Protein AF-0000000077736190 (afdb_homodimer)

Structure (mmCIF, N/CA/C/O backbone):
data_AF-0000000077736190-model_v1
#
loop_
_entity.id
_entity.type
_entity.pdbx_description
1 polymer 'PTS lactose transporter subunit IIB'
#
loop_
_atom_site.group_PDB
_atom_site.id
_atom_site.type_symbol
_atom_site.label_atom_id
_atom_site.label_alt_id
_atom_site.label_comp_id
_atom_site.label_asym_id
_atom_site.label_entity_id
_atom_site.label_seq_id
_atom_site.pdbx_PDB_ins_code
_atom_site.Cartn_x
_atom_site.Cartn_y
_atom_site.Cartn_z
_atom_site.occupancy
_atom_site.B_iso_or_equiv
_atom_site.auth_seq_id
_atom_site.auth_comp_id
_atom_site.auth_asym_id
_atom_site.auth_atom_id
_atom_site.pdbx_PDB_model_num
ATOM 1 N N . MET A 1 1 ? -2.197 -19.594 12.891 1 27.92 1 MET A N 1
ATOM 2 C CA . MET A 1 1 ? -2.867 -18.297 12.938 1 27.92 1 MET A CA 1
ATOM 3 C C . MET A 1 1 ? -1.854 -17.156 12.859 1 27.92 1 MET A C 1
ATOM 5 O O . MET A 1 1 ? -0.959 -17.062 13.703 1 27.92 1 MET A O 1
ATOM 9 N N . VAL A 1 2 ? -1.393 -16.844 11.766 1 39.41 2 VAL A N 1
ATOM 10 C CA . VAL A 1 2 ? -0.276 -15.906 11.648 1 39.41 2 VAL A CA 1
ATOM 11 C C . VAL A 1 2 ? -0.54 -14.672 12.508 1 39.41 2 VAL A C 1
ATOM 13 O O . VAL A 1 2 ? -1.514 -13.953 12.281 1 39.41 2 VAL A O 1
ATOM 16 N N . GLN A 1 3 ? -0.47 -14.656 13.781 1 42.12 3 GLN A N 1
ATOM 17 C CA . GLN A 1 3 ? -0.655 -13.617 14.797 1 42.12 3 GLN A CA 1
ATOM 18 C C . GLN A 1 3 ? -0.517 -12.227 14.188 1 42.12 3 GLN A C 1
ATOM 20 O O . GLN A 1 3 ? -0.245 -12.086 12.992 1 42.12 3 GLN A O 1
ATOM 25 N N . GLY A 1 4 ? 0.23 -11.203 14.891 1 48.81 4 GLY A N 1
ATOM 26 C CA . GLY A 1 4 ? 0.406 -9.758 14.992 1 48.81 4 GLY A CA 1
ATOM 27 C C . GLY A 1 4 ? 0.978 -9.141 13.727 1 48.81 4 GLY A C 1
ATOM 28 O O . GLY A 1 4 ? 1.146 -7.926 13.648 1 48.81 4 GLY A O 1
ATOM 29 N N . LYS A 1 5 ? 1.463 -10.023 12.734 1 62.28 5 LYS A N 1
ATOM 30 C CA . LYS A 1 5 ? 2.334 -9.414 11.734 1 62.28 5 LYS A CA 1
ATOM 31 C C . LYS A 1 5 ? 1.561 -9.078 10.461 1 62.28 5 LYS A C 1
ATOM 33 O O . LYS A 1 5 ? 0.595 -9.766 10.117 1 62.28 5 LYS A O 1
ATOM 38 N N . VAL A 1 6 ? 1.727 -7.973 9.914 1 73.06 6 VAL A N 1
ATOM 39 C CA . VAL A 1 6 ? 1.186 -7.453 8.664 1 73.06 6 VAL A CA 1
ATOM 40 C C . VAL A 1 6 ? 1.739 -8.258 7.488 1 73.06 6 VAL A C 1
ATOM 42 O O . VAL A 1 6 ? 2.957 -8.383 7.328 1 73.06 6 VAL A O 1
ATOM 45 N N . ARG A 1 7 ? 0.764 -8.992 6.75 1 85.31 7 ARG A N 1
ATOM 46 C CA . ARG A 1 7 ? 1.202 -9.688 5.543 1 85.31 7 ARG A CA 1
ATOM 47 C C . ARG A 1 7 ? 1.532 -8.695 4.43 1 85.31 7 ARG A C 1
ATOM 49 O O . ARG A 1 7 ? 0.716 -7.836 4.098 1 85.31 7 ARG A O 1
ATOM 56 N N . ARG A 1 8 ? 2.686 -8.844 3.906 1 86.56 8 ARG A N 1
ATOM 57 C CA . ARG A 1 8 ? 3.105 -7.984 2.807 1 86.56 8 ARG A CA 1
ATOM 58 C C . ARG A 1 8 ? 2.865 -8.656 1.46 1 86.56 8 ARG A C 1
ATOM 60 O O . ARG A 1 8 ? 3.59 -9.578 1.083 1 86.56 8 ARG A O 1
ATOM 67 N N . ILE A 1 9 ? 1.85 -8.117 0.794 1 91.38 9 ILE A N 1
ATOM 68 C CA . ILE A 1 9 ? 1.482 -8.625 -0.524 1 91.38 9 ILE A CA 1
ATOM 69 C C . ILE A 1 9 ? 1.97 -7.656 -1.602 1 91.38 9 ILE A C 1
ATOM 71 O O . ILE A 1 9 ? 1.666 -6.461 -1.557 1 91.38 9 ILE A O 1
ATOM 75 N N . VAL A 1 10 ? 2.734 -8.219 -2.525 1 90.56 10 VAL A N 1
ATOM 76 C CA . VAL A 1 10 ? 3.213 -7.406 -3.643 1 90.56 10 VAL A CA 1
ATOM 77 C C . VAL A 1 10 ? 2.58 -7.89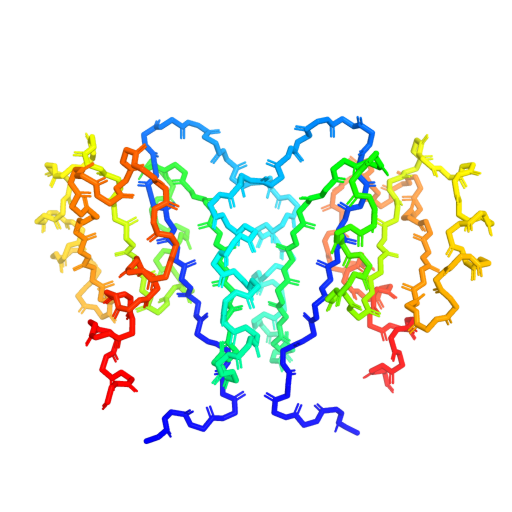8 -4.941 1 90.56 10 VAL A C 1
ATOM 79 O O . VAL A 1 10 ? 2.564 -9.102 -5.219 1 90.56 10 VAL A O 1
ATOM 82 N N . LEU A 1 11 ? 2.039 -6.934 -5.68 1 89.75 11 LEU A N 1
ATOM 83 C CA . LEU A 1 11 ? 1.544 -7.176 -7.031 1 89.75 11 LEU A CA 1
ATOM 84 C C . LEU A 1 11 ? 2.582 -6.766 -8.07 1 89.75 11 LEU A C 1
ATOM 86 O O . LEU A 1 11 ? 3.027 -5.617 -8.094 1 89.75 11 LEU A O 1
ATOM 90 N N . LEU A 1 12 ? 2.949 -7.773 -8.859 1 90.06 12 LEU A N 1
ATOM 91 C CA . LEU A 1 12 ? 3.947 -7.512 -9.891 1 90.06 12 LEU A CA 1
ATOM 92 C C . LEU A 1 12 ? 3.283 -7.301 -11.25 1 90.06 12 LEU A C 1
ATOM 94 O O . LEU A 1 12 ? 2.607 -8.195 -11.758 1 90.06 12 LEU A O 1
ATOM 98 N N . CYS A 1 13 ? 3.406 -6.055 -11.68 1 82.75 13 CYS A N 1
ATOM 99 C CA . CYS A 1 13 ? 2.766 -5.723 -12.953 1 82.75 13 CYS A CA 1
ATOM 100 C C . CYS A 1 13 ? 3.799 -5.309 -13.992 1 82.75 13 CYS A C 1
ATOM 102 O O . CYS A 1 13 ? 4.895 -4.871 -13.641 1 82.75 13 CYS A O 1
ATOM 104 N N . SER A 1 14 ? 3.496 -5.703 -15.172 1 69.69 14 SER A N 1
ATOM 105 C CA . SER A 1 14 ? 4.355 -5.266 -16.266 1 69.69 14 SER A CA 1
ATOM 106 C C . SER A 1 14 ? 4.293 -3.754 -16.453 1 69.69 14 SER A C 1
ATOM 108 O O . SER A 1 14 ? 5.242 -3.143 -16.953 1 69.69 14 SER A O 1
ATOM 110 N N . ALA A 1 15 ? 3.045 -3.365 -16.219 1 56.16 15 ALA A N 1
ATOM 111 C CA . ALA A 1 15 ? 2.9 -1.925 -16.406 1 56.16 15 ALA A CA 1
ATOM 112 C C . ALA A 1 15 ? 3.506 -1.155 -15.234 1 56.16 15 ALA A C 1
ATOM 114 O O . ALA A 1 15 ? 3.596 -1.676 -14.125 1 56.16 15 ALA A O 1
ATOM 115 N N . GLY A 1 16 ? 4.309 -0.32 -15.391 1 50.31 16 GLY A N 1
ATOM 116 C CA . GLY A 1 16 ? 5.062 0.638 -14.602 1 50.31 16 GLY A CA 1
ATOM 117 C C . GLY A 1 16 ? 4.262 1.231 -13.453 1 50.31 16 GLY A C 1
ATOM 118 O O . GLY A 1 16 ? 4.488 2.377 -13.062 1 50.31 16 GLY A O 1
ATOM 119 N N . VAL A 1 17 ? 3.086 0.497 -13.211 1 49.16 17 VAL A N 1
ATOM 120 C CA . VAL A 1 17 ? 2.473 1.227 -12.102 1 49.16 17 VAL A CA 1
ATOM 121 C C . VAL A 1 17 ? 3.404 1.212 -10.898 1 49.16 17 VAL A C 1
ATOM 123 O O . VAL A 1 17 ? 3.691 0.149 -10.336 1 49.16 17 VAL A O 1
ATOM 126 N N . SER A 1 18 ? 4.359 1.846 -10.93 1 50.03 18 SER A N 1
ATOM 127 C CA . SER A 1 18 ? 5.371 1.886 -9.883 1 50.03 18 SER A CA 1
ATOM 128 C C . SER A 1 18 ? 4.789 2.422 -8.578 1 50.03 18 SER A C 1
ATOM 130 O O . SER A 1 18 ? 4.082 3.43 -8.57 1 50.03 18 SER A O 1
ATOM 132 N N . THR A 1 19 ? 4.523 1.424 -7.758 1 58.06 19 THR A N 1
ATOM 133 C CA . THR A 1 19 ? 4.441 2.096 -6.465 1 58.06 19 THR A CA 1
ATOM 134 C C . THR A 1 19 ? 5.496 3.193 -6.359 1 58.06 19 THR A C 1
ATOM 136 O O . THR A 1 19 ? 6.629 3.021 -6.812 1 58.06 19 THR A O 1
ATOM 139 N N . ASN A 1 20 ? 4.895 4.305 -5.926 1 69.06 20 ASN A N 1
ATOM 140 C CA . ASN A 1 20 ? 5.812 5.438 -5.871 1 69.06 20 ASN A CA 1
ATOM 141 C C . ASN A 1 20 ? 6.973 5.176 -4.918 1 69.06 20 ASN A C 1
ATOM 143 O O . ASN A 1 20 ? 6.852 4.367 -3.994 1 69.06 20 ASN A O 1
ATOM 147 N N . LEU A 1 21 ? 8.094 5.664 -5.332 1 73.5 21 LEU A N 1
ATOM 148 C CA . LEU A 1 21 ? 9.336 5.539 -4.578 1 73.5 21 LEU A CA 1
ATOM 149 C C . LEU A 1 21 ? 9.125 5.898 -3.111 1 73.5 21 LEU A C 1
ATOM 151 O O . LEU A 1 21 ? 9.68 5.25 -2.221 1 73.5 21 LEU A O 1
ATOM 155 N N . LEU A 1 22 ? 8.219 6.824 -2.871 1 82.12 22 LEU A N 1
ATOM 156 C CA . LEU A 1 22 ? 7.961 7.246 -1.499 1 82.12 22 LEU A CA 1
ATOM 157 C C . LEU A 1 22 ? 7.305 6.129 -0.697 1 82.12 22 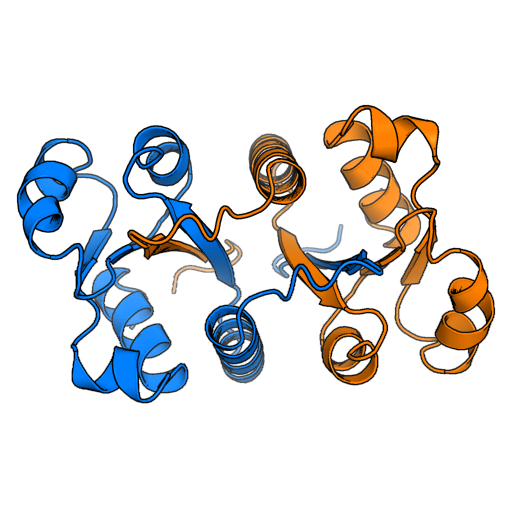LEU A C 1
ATOM 159 O O . LEU A 1 22 ? 7.727 5.832 0.424 1 82.12 22 LEU A O 1
ATOM 163 N N . VAL A 1 23 ? 6.348 5.492 -1.258 1 81.38 23 VAL A N 1
ATOM 164 C CA . VAL A 1 23 ? 5.641 4.406 -0.585 1 81.38 23 VAL A CA 1
ATOM 165 C C . VAL A 1 23 ? 6.609 3.262 -0.291 1 81.38 23 VAL A C 1
ATOM 167 O O . VAL A 1 23 ? 6.66 2.76 0.833 1 81.38 23 VAL A O 1
ATOM 170 N N . ARG A 1 24 ? 7.359 3.006 -1.243 1 78.44 24 ARG A N 1
ATOM 171 C CA . ARG A 1 24 ? 8.305 1.904 -1.096 1 78.44 24 ARG A CA 1
ATOM 172 C C . ARG A 1 24 ? 9.305 2.186 0.02 1 78.44 24 ARG A C 1
ATOM 174 O O . ARG A 1 24 ? 9.586 1.313 0.844 1 78.44 24 ARG A O 1
ATOM 181 N N . ARG A 1 25 ? 9.812 3.318 0.037 1 84.69 25 ARG A N 1
ATOM 182 C CA . ARG A 1 25 ? 10.812 3.686 1.033 1 84.69 25 ARG A CA 1
ATOM 183 C C . ARG A 1 25 ? 10.195 3.76 2.426 1 84.69 25 ARG A C 1
ATOM 185 O O . ARG A 1 25 ? 10.812 3.342 3.408 1 84.69 25 ARG A O 1
ATOM 192 N N . MET A 1 26 ? 9.039 4.203 2.445 1 87.44 26 MET A N 1
ATOM 193 C CA . MET A 1 26 ? 8.359 4.281 3.734 1 87.44 26 MET A CA 1
ATOM 194 C C . MET A 1 26 ? 8.086 2.885 4.289 1 87.44 26 MET A C 1
ATOM 196 O O . MET A 1 26 ? 8.297 2.637 5.48 1 87.44 26 MET A O 1
ATOM 200 N N . GLU A 1 27 ? 7.676 2.025 3.443 1 81.69 27 GLU A N 1
ATOM 201 C CA . GLU A 1 27 ? 7.383 0.664 3.881 1 81.69 27 GLU A CA 1
ATOM 202 C C . GLU A 1 27 ? 8.656 -0.071 4.289 1 81.69 27 GLU A C 1
ATOM 204 O O . GLU A 1 27 ? 8.656 -0.821 5.266 1 81.69 27 GLU A O 1
ATOM 209 N N . ALA A 1 28 ? 9.664 0.13 3.541 1 81.62 28 ALA A N 1
ATOM 210 C CA . ALA A 1 28 ? 10.953 -0.466 3.887 1 81.62 28 ALA A CA 1
ATOM 211 C C . ALA A 1 28 ? 11.445 0.042 5.238 1 81.62 28 ALA A C 1
ATOM 213 O O . ALA A 1 28 ? 11.906 -0.741 6.074 1 81.62 28 ALA A O 1
ATOM 214 N N . GLU A 1 29 ? 11.344 1.314 5.398 1 87.25 29 GLU A N 1
ATOM 215 C CA . GLU A 1 29 ? 11.758 1.918 6.664 1 87.25 29 GLU A CA 1
ATOM 216 C C . GLU A 1 29 ? 10.891 1.422 7.82 1 87.25 29 GLU A C 1
ATOM 218 O O . GLU A 1 29 ? 11.406 1.115 8.898 1 87.25 29 GLU A O 1
ATOM 223 N N . ALA A 1 30 ? 9.648 1.324 7.578 1 86.5 30 ALA A N 1
ATOM 224 C CA . ALA A 1 30 ? 8.727 0.83 8.594 1 86.5 30 ALA A CA 1
ATOM 225 C C . ALA A 1 30 ? 9.07 -0.601 9 1 86.5 30 ALA A C 1
ATOM 227 O O . ALA A 1 30 ? 9.031 -0.944 10.18 1 86.5 30 ALA A O 1
ATOM 228 N N . ALA A 1 31 ? 9.383 -1.395 8.07 1 78.75 31 ALA A N 1
ATOM 229 C CA . ALA A 1 31 ? 9.781 -2.777 8.328 1 78.75 31 ALA A CA 1
ATOM 230 C C . ALA A 1 31 ? 11.047 -2.836 9.172 1 78.75 31 ALA A C 1
ATOM 232 O O . ALA A 1 31 ? 11.148 -3.635 10.109 1 78.75 31 ALA A O 1
ATOM 233 N N . ARG A 1 32 ? 11.969 -1.956 8.891 1 83.75 32 ARG A N 1
ATOM 234 C CA . ARG A 1 32 ? 13.234 -1.892 9.617 1 83.75 32 ARG A CA 1
ATOM 235 C C . ARG A 1 32 ? 13.008 -1.506 11.078 1 83.75 32 ARG A C 1
ATOM 237 O O . ARG A 1 32 ? 13.688 -2.018 11.969 1 83.75 32 ARG A O 1
ATOM 244 N N . LEU A 1 33 ? 11.984 -0.707 11.281 1 85.81 33 LEU A N 1
ATOM 245 C CA . LEU A 1 33 ? 11.711 -0.178 12.617 1 85.81 33 LEU A CA 1
ATOM 246 C C . LEU A 1 33 ? 10.758 -1.094 13.375 1 85.81 33 LEU A C 1
ATOM 248 O O . LEU A 1 33 ? 10.445 -0.843 14.547 1 85.81 33 LEU A O 1
ATOM 252 N N . GLY A 1 34 ? 10.273 -2.068 12.695 1 81.12 34 GLY A N 1
ATOM 253 C CA . GLY A 1 34 ? 9.266 -2.916 13.32 1 81.12 34 GLY A CA 1
ATOM 254 C C . GLY A 1 34 ? 7.934 -2.217 13.508 1 81.12 34 GLY A C 1
ATOM 255 O O . GLY A 1 34 ? 7.234 -2.461 14.5 1 81.12 34 GLY A O 1
ATOM 256 N N . TYR A 1 35 ? 7.629 -1.269 12.758 1 83 35 TYR A N 1
ATOM 257 C CA . TYR A 1 35 ? 6.383 -0.516 12.734 1 83 35 TYR A CA 1
ATOM 258 C C . TYR A 1 35 ? 5.508 -0.954 11.562 1 83 35 TYR A C 1
ATOM 260 O O . TYR A 1 35 ? 5.559 -0.36 10.484 1 83 35 TYR A O 1
ATOM 268 N N . PRO A 1 36 ? 4.754 -1.954 11.789 1 76.69 36 PRO A N 1
ATOM 269 C CA . PRO A 1 36 ? 3.926 -2.426 10.68 1 76.69 36 PRO A CA 1
ATOM 270 C C . PRO A 1 36 ? 2.922 -1.377 10.203 1 76.69 36 PRO A C 1
ATOM 272 O O . PRO A 1 36 ? 2.07 -0.937 10.977 1 76.69 36 PRO A O 1
ATOM 275 N N . CYS A 1 37 ? 3.158 -0.991 8.93 1 82.56 37 CYS A N 1
ATOM 276 C CA . CYS A 1 37 ? 2.211 -0.035 8.367 1 82.56 37 CYS A CA 1
ATOM 277 C C . CYS A 1 37 ? 1.957 -0.323 6.895 1 82.56 37 CYS A C 1
ATOM 279 O O . CYS A 1 37 ? 2.74 -1.021 6.25 1 82.56 37 CYS A O 1
ATOM 281 N N . SER A 1 38 ? 0.805 0.124 6.512 1 81.75 38 SER A N 1
ATOM 282 C CA . SER A 1 38 ? 0.479 0.187 5.094 1 81.75 38 SER A CA 1
ATOM 283 C C . SER A 1 38 ? 0.411 1.63 4.605 1 81.75 38 SER A C 1
ATOM 285 O O . SER A 1 38 ? -0.101 2.504 5.305 1 81.75 38 SER A O 1
ATOM 287 N N . VAL A 1 39 ? 1.068 1.817 3.463 1 86.38 39 VAL A N 1
ATOM 288 C CA . VAL A 1 39 ? 1.048 3.154 2.877 1 86.38 39 VAL A CA 1
ATOM 289 C C . VAL A 1 39 ? 0.37 3.107 1.509 1 86.38 39 VAL A C 1
ATOM 291 O O . VAL A 1 39 ? 0.711 2.271 0.668 1 86.38 39 VAL A O 1
ATOM 294 N N . SER A 1 40 ? -0.58 4.062 1.317 1 82.94 40 SER A N 1
ATOM 295 C CA . SER A 1 40 ? -1.291 4.121 0.045 1 82.94 40 SER A CA 1
ATOM 296 C C . SER A 1 40 ? -1.484 5.562 -0.415 1 82.94 40 SER A C 1
ATOM 298 O O . SER A 1 40 ? -1.487 6.484 0.403 1 82.94 40 SER A O 1
ATOM 300 N N . PHE A 1 41 ? -1.687 5.652 -1.769 1 82.44 41 PHE A N 1
ATOM 301 C CA . PHE A 1 41 ? -1.973 6.961 -2.342 1 82.44 41 PHE A CA 1
ATOM 302 C C . PHE A 1 41 ? -3.447 7.082 -2.709 1 82.44 41 PHE A C 1
ATOM 304 O O . PHE A 1 41 ? -4.043 6.133 -3.223 1 82.44 41 PHE A O 1
ATOM 311 N N . TYR A 1 42 ? -3.943 8.273 -2.492 1 83.19 42 TYR A N 1
ATOM 312 C CA . TYR A 1 42 ? -5.273 8.633 -2.967 1 83.19 42 TYR A CA 1
ATOM 313 C C . TYR A 1 42 ? -5.285 10.062 -3.508 1 83.19 42 TYR A C 1
ATOM 315 O O . TYR A 1 42 ? -4.637 10.945 -2.949 1 83.19 42 TYR A O 1
ATOM 323 N N . PRO A 1 43 ? -6.051 10.148 -4.605 1 85.06 43 PRO A N 1
ATOM 324 C CA . PRO A 1 43 ? -6.305 11.555 -4.945 1 85.06 43 PRO A CA 1
ATOM 325 C C . PRO A 1 43 ? -7.168 12.266 -3.904 1 85.06 43 PRO A C 1
ATOM 327 O O . PRO A 1 43 ? -7.996 11.633 -3.248 1 85.06 43 PRO A O 1
ATOM 330 N N . VAL A 1 44 ? -6.957 13.555 -3.811 1 89.44 44 VAL A N 1
ATOM 331 C CA . VAL A 1 44 ? -7.66 14.352 -2.812 1 89.44 44 VAL A CA 1
ATOM 332 C C . VAL A 1 44 ? -9.172 14.227 -3.02 1 89.44 44 VAL A C 1
ATOM 334 O O . VAL A 1 44 ? -9.938 14.297 -2.059 1 89.44 44 VAL A O 1
ATOM 337 N N . ASN A 1 45 ? -9.523 13.992 -4.242 1 87.88 45 ASN A N 1
ATOM 338 C CA . ASN A 1 45 ? -10.953 13.906 -4.535 1 87.88 45 ASN A CA 1
ATOM 339 C C . ASN A 1 45 ? -11.539 12.57 -4.102 1 87.88 45 ASN A C 1
ATOM 341 O O . ASN A 1 45 ? -12.758 12.367 -4.168 1 87.88 45 ASN A O 1
ATOM 345 N N . GLU A 1 46 ? -10.766 11.68 -3.635 1 87.06 46 GLU A N 1
ATOM 346 C CA . GLU A 1 46 ? -11.227 10.398 -3.109 1 87.06 46 GLU A CA 1
ATOM 347 C C . GLU A 1 46 ? -10.969 10.289 -1.61 1 87.06 46 GLU A C 1
ATOM 349 O O . GLU A 1 46 ? -10.82 9.188 -1.077 1 87.06 46 GLU A O 1
ATOM 354 N N . VAL A 1 47 ? -10.945 11.391 -0.935 1 91.38 47 VAL A N 1
ATOM 355 C CA . VAL A 1 47 ? -10.594 11.453 0.481 1 91.38 47 VAL A CA 1
ATOM 356 C C . VAL A 1 47 ? -11.648 10.719 1.308 1 91.38 47 VAL A C 1
ATOM 358 O O . VAL A 1 47 ? -11.336 10.133 2.346 1 91.38 47 VAL A O 1
ATOM 361 N N . GLN A 1 48 ? -12.812 10.703 0.82 1 92.19 48 GLN A N 1
ATOM 362 C CA . GLN A 1 48 ? -13.859 10.008 1.569 1 92.19 48 GLN A CA 1
ATOM 363 C C . GLN A 1 48 ? -13.547 8.523 1.707 1 92.19 48 GLN A C 1
ATOM 365 O O . GLN A 1 48 ? -13.703 7.949 2.785 1 92.19 48 GLN A O 1
ATOM 370 N N . GLU A 1 49 ? -13.148 7.969 0.713 1 85.69 49 GLU A N 1
ATOM 371 C CA . GLU A 1 49 ? -12.758 6.562 0.738 1 85.69 49 GLU A CA 1
ATOM 372 C C . GLU A 1 49 ? -11.531 6.348 1.62 1 85.69 49 GLU A C 1
ATOM 374 O O . GLU A 1 49 ? -11.508 5.43 2.443 1 85.69 49 GLU A O 1
ATOM 379 N N . ALA A 1 50 ? -10.602 7.184 1.485 1 87.62 50 ALA A N 1
ATOM 380 C CA . ALA A 1 50 ? -9.375 7.094 2.273 1 87.62 50 ALA A CA 1
ATOM 381 C C . ALA A 1 50 ? -9.672 7.211 3.766 1 87.62 50 ALA A C 1
ATOM 383 O O . ALA A 1 50 ? -9.156 6.43 4.57 1 87.62 50 ALA A O 1
ATOM 384 N N . ALA A 1 51 ? -10.508 8.141 4.047 1 92.75 51 ALA A N 1
ATOM 385 C CA . ALA A 1 51 ? -10.805 8.445 5.445 1 92.75 51 ALA A CA 1
ATOM 386 C C . ALA A 1 51 ? -11.57 7.297 6.098 1 92.75 51 ALA A C 1
ATOM 388 O O . ALA A 1 51 ? -11.602 7.18 7.328 1 92.75 51 ALA A O 1
ATOM 389 N N . SER A 1 52 ? -12.164 6.457 5.305 1 87.75 52 SER A N 1
ATOM 390 C CA . SER A 1 52 ? -12.984 5.371 5.836 1 87.75 52 SER A CA 1
ATOM 391 C C . SER A 1 52 ? -12.117 4.281 6.465 1 87.75 52 SER A C 1
ATOM 393 O O . SER A 1 52 ? -12.594 3.504 7.293 1 87.75 52 SER A O 1
ATOM 395 N N . PHE A 1 53 ? -10.828 4.32 6.172 1 84 53 PHE A N 1
ATOM 396 C CA . PHE A 1 53 ? -10.016 3.234 6.715 1 84 53 PHE A CA 1
ATOM 397 C C . PHE A 1 53 ? -8.703 3.766 7.277 1 84 53 PHE A C 1
ATOM 399 O O . PHE A 1 53 ? -8.031 3.08 8.047 1 84 53 PHE A O 1
ATOM 406 N N . ALA A 1 54 ? -8.312 4.945 6.977 1 90.31 54 ALA A N 1
ATOM 407 C CA . ALA A 1 54 ? -7.004 5.473 7.348 1 90.31 54 ALA A CA 1
ATOM 408 C C . ALA A 1 54 ? -6.938 5.773 8.844 1 90.31 54 ALA A C 1
ATOM 410 O O . ALA A 1 54 ? -7.918 6.234 9.43 1 90.31 54 ALA A O 1
ATOM 411 N N . ASP A 1 55 ? -5.727 5.488 9.352 1 92.56 55 ASP A N 1
ATOM 412 C CA . ASP A 1 55 ? -5.406 6.012 10.68 1 92.56 55 ASP A CA 1
ATOM 413 C C . ASP A 1 55 ? -4.793 7.406 10.586 1 92.56 55 ASP A C 1
ATOM 415 O O . ASP A 1 55 ? -4.984 8.234 11.477 1 92.56 55 ASP A O 1
ATOM 419 N N . VAL A 1 56 ? -4.07 7.562 9.516 1 96.12 56 VAL A N 1
ATOM 420 C CA . VAL A 1 56 ? -3.344 8.805 9.297 1 96.12 56 VAL A CA 1
ATOM 421 C C . VAL A 1 56 ? -3.469 9.234 7.836 1 96.12 56 VAL A C 1
ATOM 423 O O . VAL A 1 56 ? -3.359 8.398 6.934 1 96.12 56 VAL A O 1
ATOM 426 N N . MET A 1 57 ? -3.715 10.516 7.688 1 96.44 57 MET A N 1
ATOM 427 C CA . MET A 1 57 ? -3.676 11.117 6.359 1 96.44 57 MET A CA 1
ATOM 428 C C . MET A 1 57 ? -2.596 12.195 6.281 1 96.44 57 MET A C 1
ATOM 430 O O . MET A 1 57 ? -2.596 13.141 7.07 1 96.44 57 MET A O 1
ATOM 434 N N . LEU A 1 58 ? -1.718 11.961 5.344 1 96.5 58 LEU A N 1
ATOM 435 C CA . LEU A 1 58 ? -0.717 12.984 5.059 1 96.5 58 LEU A CA 1
ATOM 436 C C . LEU A 1 58 ? -0.96 13.617 3.693 1 96.5 58 LEU A C 1
ATOM 438 O O . LEU A 1 58 ? -1.057 12.914 2.686 1 96.5 58 LEU A O 1
ATOM 442 N N . LEU A 1 59 ? -1.034 14.969 3.723 1 95.62 59 LEU A N 1
ATOM 443 C CA . LEU A 1 59 ? -1.268 15.695 2.48 1 95.62 59 LEU A CA 1
ATOM 444 C C . LEU A 1 59 ? 0.047 16.188 1.88 1 95.62 59 LEU A C 1
ATOM 446 O O . LEU A 1 59 ? 0.915 16.688 2.6 1 95.62 59 LEU A O 1
ATOM 450 N N . ALA A 1 60 ? 0.1 15.945 0.586 1 93.31 60 ALA A N 1
ATOM 451 C CA . ALA A 1 60 ? 1.203 16.594 -0.112 1 93.31 60 ALA A CA 1
ATOM 452 C C . ALA A 1 60 ? 1.125 18.109 0.041 1 93.31 60 ALA A C 1
ATOM 454 O O . ALA A 1 60 ? 0.043 18.672 0.251 1 93.31 60 ALA A O 1
ATOM 455 N N . PRO A 1 61 ? 2.26 18.719 -0.159 1 94.69 61 PRO A N 1
ATOM 456 C CA . PRO A 1 61 ? 2.279 20.172 0.034 1 94.69 61 PRO A CA 1
ATOM 457 C C . PRO A 1 61 ? 1.296 20.906 -0.88 1 94.69 61 PRO A C 1
ATOM 459 O O . PRO A 1 61 ? 0.704 21.906 -0.479 1 94.69 61 PRO A O 1
ATOM 462 N N . GLN A 1 62 ? 1.095 20.406 -1.969 1 91.75 62 GLN A N 1
ATOM 463 C CA . GLN A 1 62 ? 0.229 21.047 -2.953 1 91.75 62 GLN A CA 1
ATOM 464 C C . GLN A 1 62 ? -1.233 20.984 -2.521 1 91.75 62 GLN A C 1
ATOM 466 O O . GLN A 1 62 ? -2.074 21.719 -3.051 1 91.75 62 GLN A O 1
ATOM 471 N N . ALA A 1 63 ? -1.482 20.172 -1.598 1 93.25 63 ALA A N 1
ATOM 472 C CA . ALA A 1 63 ? -2.859 20 -1.14 1 93.25 63 ALA A CA 1
ATOM 473 C C . ALA A 1 63 ? -3.055 20.594 0.249 1 93.25 63 ALA A C 1
ATOM 475 O O . ALA A 1 63 ? -4.016 20.266 0.948 1 93.25 63 ALA A O 1
ATOM 476 N N . ALA A 1 64 ? -2.24 21.469 0.665 1 95.5 64 ALA A N 1
ATOM 477 C CA . ALA A 1 64 ? -2.24 22.016 2.016 1 95.5 64 ALA A CA 1
ATOM 478 C C . ALA A 1 64 ? -3.559 22.719 2.32 1 95.5 64 ALA A C 1
ATOM 480 O O . ALA A 1 64 ? -4.055 22.672 3.447 1 95.5 64 ALA A O 1
ATOM 481 N N . SER A 1 65 ? -4.086 23.297 1.339 1 96.25 65 SER A N 1
ATOM 482 C CA . SER A 1 65 ? -5.301 24.078 1.539 1 96.25 65 SER A CA 1
ATOM 483 C C . SER A 1 65 ? -6.48 23.188 1.91 1 96.25 65 SER A C 1
ATOM 485 O O . SER A 1 65 ? -7.5 23.672 2.41 1 96.25 65 SER A O 1
ATOM 487 N N . ASN A 1 66 ? -6.383 21.922 1.686 1 96.5 66 ASN A N 1
ATOM 488 C CA . ASN A 1 66 ? -7.453 20.984 1.984 1 96.5 66 ASN A CA 1
ATOM 489 C C . ASN A 1 66 ? -7.449 20.578 3.455 1 96.5 66 ASN A C 1
ATOM 491 O O . ASN A 1 66 ? -8.445 20.062 3.963 1 96.5 66 ASN A O 1
ATOM 495 N N . LEU A 1 67 ? -6.395 20.797 4.172 1 97.25 67 LEU A N 1
ATOM 496 C CA . LEU A 1 67 ? -6.203 20.219 5.5 1 97.25 67 LEU A CA 1
ATOM 497 C C . LEU A 1 67 ? -7.305 20.688 6.449 1 97.25 67 LEU A C 1
ATOM 499 O O . LEU A 1 67 ? -7.941 19.859 7.109 1 97.25 67 LEU A O 1
ATOM 503 N N . PRO A 1 68 ? -7.66 21.953 6.555 1 97.62 68 PRO A N 1
ATOM 504 C CA . PRO A 1 68 ? -8.711 22.359 7.492 1 97.62 68 PRO A CA 1
ATOM 505 C C . PRO A 1 68 ? -10.047 21.688 7.207 1 97.62 68 PRO A C 1
ATOM 507 O O . PRO A 1 68 ? -10.742 21.266 8.133 1 97.62 68 PRO A O 1
ATOM 510 N N . GLU A 1 69 ? -10.328 21.609 5.961 1 97.19 69 GLU A N 1
ATOM 511 C CA . GLU A 1 69 ? -11.57 20.953 5.574 1 97.19 69 GLU A CA 1
ATOM 512 C C . GLU A 1 69 ? -11.578 19.484 5.992 1 97.19 69 GLU A C 1
ATOM 514 O O . GLU A 1 69 ? -12.57 18.984 6.523 1 97.19 69 GLU A O 1
ATOM 519 N N . PHE A 1 70 ? -10.508 18.844 5.742 1 97 70 PHE A N 1
ATOM 520 C CA . PHE A 1 70 ? -10.422 17.422 6.031 1 97 70 PHE A CA 1
ATOM 521 C C . PHE A 1 70 ? -10.438 17.172 7.531 1 97 70 PHE A C 1
ATOM 523 O O . PHE A 1 70 ? -11.023 16.188 8 1 97 70 PHE A O 1
ATOM 530 N N . GLN A 1 71 ? -9.844 18.047 8.312 1 97.06 71 GLN A N 1
ATOM 531 C CA . GLN A 1 71 ? -9.836 17.906 9.766 1 97.06 71 GLN A CA 1
ATOM 532 C C . GLN A 1 71 ? -11.242 18.062 10.336 1 97.06 71 GLN A C 1
ATOM 534 O O . GLN A 1 71 ? -11.586 17.406 11.328 1 97.06 71 GLN A O 1
ATOM 539 N N . VAL A 1 72 ? -12.062 18.859 9.742 1 97.62 72 VAL A N 1
ATOM 540 C CA . VAL A 1 72 ? -13.43 19.078 10.188 1 97.62 72 VAL A CA 1
ATOM 541 C C . VAL A 1 72 ? -14.305 17.891 9.773 1 97.62 72 VAL A C 1
ATOM 543 O O . VAL A 1 72 ? -15.078 17.375 10.586 1 97.62 72 VAL A O 1
ATOM 546 N N . LYS A 1 73 ? -14.125 17.453 8.609 1 97.38 73 LYS A N 1
ATOM 547 C CA . LYS A 1 73 ? -14.977 16.406 8.055 1 97.38 73 LYS A CA 1
ATOM 548 C C . LYS A 1 73 ? -14.633 15.039 8.641 1 97.38 73 LYS A C 1
ATOM 550 O O . LYS A 1 73 ? -15.5 14.18 8.797 1 97.38 73 LYS A O 1
ATOM 555 N N . TYR A 1 74 ? -13.344 14.898 8.898 1 97.5 74 TYR A N 1
ATOM 556 C CA . TYR A 1 74 ? -12.859 13.617 9.406 1 97.5 74 TYR A CA 1
ATOM 557 C C . TYR A 1 74 ? -12.078 13.797 10.695 1 97.5 74 TYR A C 1
ATOM 559 O O . TYR A 1 74 ? -10.891 13.477 10.766 1 97.5 74 TYR A O 1
ATOM 567 N N . PRO A 1 75 ? -12.75 14.148 11.734 1 96.38 75 PRO A N 1
ATOM 568 C CA . PRO A 1 75 ? -12.07 14.516 12.984 1 96.38 75 PRO A CA 1
ATOM 569 C C . PRO A 1 75 ? -11.398 13.328 13.664 1 96.38 75 PRO A C 1
ATOM 571 O O . PRO A 1 75 ? -10.523 13.508 14.508 1 96.38 75 PRO A O 1
ATOM 574 N N . ASN A 1 76 ? -11.695 12.18 13.281 1 95.62 76 ASN A N 1
ATOM 575 C CA . ASN A 1 76 ? -11.133 10.992 13.922 1 95.62 76 ASN A CA 1
ATOM 576 C C . ASN A 1 76 ? -9.875 10.516 13.203 1 95.62 76 ASN A C 1
ATOM 578 O O . ASN A 1 76 ? -9.203 9.594 13.672 1 95.62 76 ASN A O 1
ATOM 582 N N . VAL A 1 77 ? -9.602 11.047 12.055 1 97.06 77 VAL A N 1
ATOM 583 C CA . VAL A 1 77 ? -8.391 10.688 11.32 1 97.06 77 VAL A CA 1
ATOM 584 C C . VAL A 1 77 ? -7.336 11.781 11.508 1 97.06 77 VAL A C 1
ATOM 586 O O . VAL A 1 77 ? -7.582 12.945 11.188 1 97.06 77 VAL A O 1
ATOM 589 N N . LYS A 1 78 ? -6.211 11.406 11.992 1 97.5 78 LYS A N 1
ATOM 590 C CA . LYS A 1 78 ? -5.121 12.367 12.148 1 97.5 78 LYS A CA 1
ATOM 591 C C . LYS A 1 78 ? -4.57 12.797 10.797 1 97.5 78 LYS A C 1
ATOM 593 O O . LYS A 1 78 ? -4.352 11.969 9.914 1 97.5 78 LYS A O 1
ATOM 598 N N . SER A 1 79 ? -4.453 14.102 10.664 1 97.88 79 SER A N 1
ATOM 599 C CA . SER A 1 79 ? -4 14.586 9.359 1 97.88 79 SER A CA 1
ATOM 600 C C . SER A 1 79 ? -2.943 15.672 9.508 1 97.88 79 SER A C 1
ATOM 602 O O . SER A 1 79 ? -2.971 16.438 10.469 1 97.88 79 SER A O 1
ATOM 604 N N . ALA A 1 80 ? -2.072 15.68 8.562 1 98.19 80 ALA A N 1
ATOM 605 C CA . ALA A 1 80 ? -1.048 16.719 8.492 1 98.19 80 ALA A CA 1
ATOM 606 C C . ALA A 1 80 ? -0.556 16.906 7.059 1 98.19 80 ALA A C 1
ATOM 608 O O . ALA A 1 80 ? -0.837 16.078 6.184 1 98.19 80 ALA A O 1
ATOM 609 N N . VAL A 1 81 ? 0.121 18.047 6.867 1 97.5 81 VAL A N 1
ATOM 610 C CA . VAL A 1 81 ? 0.784 18.297 5.594 1 97.5 81 VAL A CA 1
ATOM 611 C C . VAL A 1 81 ? 2.252 17.891 5.684 1 97.5 81 VAL A C 1
ATOM 613 O O . VAL A 1 81 ? 2.92 18.156 6.684 1 97.5 81 VAL A O 1
ATOM 616 N N . ILE A 1 82 ? 2.648 17.203 4.652 1 96.69 82 ILE A N 1
ATOM 617 C CA . ILE A 1 82 ? 4.074 16.922 4.566 1 96.69 82 ILE A CA 1
ATOM 618 C C . ILE A 1 82 ? 4.848 18.203 4.289 1 96.69 82 ILE A C 1
ATOM 620 O O . ILE A 1 82 ? 4.527 18.938 3.35 1 96.69 82 ILE A O 1
ATOM 624 N N . PRO A 1 83 ? 5.789 18.469 5.141 1 97.56 83 PRO A N 1
ATOM 625 C CA . PRO A 1 83 ? 6.605 19.641 4.859 1 97.56 83 PRO A CA 1
ATOM 626 C C . PRO A 1 83 ? 7.215 19.625 3.459 1 97.56 83 PRO A C 1
ATOM 628 O O . PRO A 1 83 ? 7.637 18.562 2.982 1 97.56 83 PRO A O 1
ATOM 631 N N . LYS A 1 84 ? 7.293 20.844 2.809 1 95.75 84 LYS A N 1
ATOM 632 C CA . LYS A 1 84 ? 7.715 20.969 1.418 1 95.75 84 LYS A CA 1
ATOM 633 C C . LYS A 1 84 ? 9.094 20.359 1.203 1 95.75 84 LYS A C 1
ATOM 635 O O . LYS A 1 84 ? 9.336 19.688 0.197 1 95.75 84 LYS A O 1
ATOM 640 N N . ASP A 1 85 ? 9.938 20.547 2.018 1 96.94 85 ASP A N 1
ATOM 641 C CA . ASP A 1 85 ? 11.305 20.062 1.871 1 96.94 85 ASP A CA 1
ATOM 642 C C . ASP A 1 85 ? 11.367 18.547 1.955 1 96.94 85 ASP A C 1
ATOM 644 O O . ASP A 1 85 ? 12.102 17.906 1.194 1 96.94 85 ASP A O 1
ATOM 648 N N . LEU A 1 86 ? 10.641 17.906 2.916 1 96 86 LEU A N 1
ATOM 649 C CA . LEU A 1 86 ? 10.617 16.453 3.055 1 96 86 LEU A CA 1
ATOM 650 C C . LEU A 1 86 ? 9.984 15.805 1.828 1 96 86 LEU A C 1
ATOM 652 O O . LEU A 1 86 ? 10.43 14.742 1.388 1 96 86 LEU A O 1
ATOM 656 N N . TYR A 1 87 ? 9 16.5 1.326 1 92.31 87 TYR A N 1
ATOM 657 C CA . TYR A 1 87 ? 8.32 15.992 0.14 1 92.31 87 TYR A CA 1
ATOM 658 C C . TYR A 1 87 ? 9.234 16.047 -1.078 1 92.31 87 TYR A C 1
ATOM 660 O O . TYR A 1 87 ? 9.32 15.094 -1.847 1 92.31 87 TYR A O 1
ATOM 668 N N . ALA A 1 88 ? 9.922 17.125 -1.259 1 90.31 88 ALA A N 1
ATOM 669 C CA . ALA A 1 88 ? 10.781 17.359 -2.42 1 90.31 88 ALA A CA 1
ATOM 670 C C . ALA A 1 88 ? 11.961 16.375 -2.428 1 90.31 88 ALA A C 1
ATOM 672 O O . ALA A 1 88 ? 12.398 15.93 -3.49 1 90.31 88 ALA A O 1
ATOM 673 N N . THR A 1 89 ? 12.43 16.047 -1.259 1 92.62 89 THR A N 1
ATOM 674 C CA . THR A 1 89 ? 13.609 15.188 -1.185 1 92.62 89 THR A CA 1
ATOM 675 C C . THR A 1 89 ? 13.203 13.734 -0.969 1 92.62 89 THR A C 1
ATOM 677 O O . THR A 1 89 ? 14.062 12.859 -0.813 1 92.62 89 THR A O 1
ATOM 680 N N . ILE A 1 90 ? 11.945 13.508 -0.875 1 90.38 90 ILE A N 1
ATOM 681 C CA . ILE A 1 90 ? 11.398 12.172 -0.657 1 90.38 90 ILE A CA 1
ATOM 682 C C . ILE A 1 90 ? 12.039 11.547 0.58 1 90.38 90 ILE A C 1
ATOM 684 O O . ILE A 1 90 ? 12.469 10.391 0.546 1 90.38 90 ILE A O 1
ATOM 688 N N . ASP A 1 91 ? 12.094 12.328 1.66 1 94.81 91 ASP A N 1
ATOM 689 C CA . ASP A 1 91 ? 12.648 11.859 2.924 1 94.81 91 ASP A CA 1
ATOM 690 C C . ASP A 1 91 ? 11.664 10.961 3.662 1 94.81 91 ASP A C 1
ATOM 692 O O . ASP A 1 91 ? 11.016 11.391 4.617 1 94.81 91 ASP A O 1
ATOM 696 N N . ALA A 1 92 ? 11.656 9.719 3.277 1 93.12 92 ALA A N 1
ATOM 697 C CA . ALA A 1 92 ? 10.664 8.75 3.754 1 93.12 92 ALA A CA 1
ATOM 698 C C . ALA A 1 92 ? 10.773 8.555 5.262 1 93.12 92 ALA A C 1
ATOM 700 O O . ALA A 1 92 ? 9.766 8.398 5.949 1 93.12 92 ALA A O 1
ATOM 701 N N . ASP A 1 93 ? 11.977 8.578 5.766 1 94.62 93 ASP A N 1
ATOM 702 C CA . ASP A 1 93 ? 12.211 8.375 7.195 1 94.62 93 ASP A CA 1
ATOM 703 C C . ASP A 1 93 ? 11.523 9.461 8.016 1 94.62 93 ASP A C 1
ATOM 705 O O . ASP A 1 93 ? 10.781 9.164 8.953 1 94.62 93 ASP A O 1
ATOM 709 N N . LYS A 1 94 ? 11.719 10.625 7.605 1 96.56 94 LYS A N 1
ATOM 710 C CA . LYS A 1 94 ? 11.148 11.742 8.359 1 96.56 94 LYS A CA 1
ATOM 711 C C . LYS A 1 94 ? 9.641 11.836 8.141 1 96.56 94 LYS A C 1
ATOM 713 O O . LYS A 1 94 ? 8.906 12.242 9.039 1 96.56 94 LYS A O 1
ATOM 718 N N . ILE A 1 95 ? 9.219 11.477 6.992 1 96.25 95 ILE A N 1
ATOM 719 C CA . ILE A 1 95 ? 7.789 11.484 6.723 1 96.25 95 ILE A CA 1
ATOM 720 C C . ILE A 1 95 ? 7.102 10.398 7.555 1 96.25 95 ILE A C 1
ATOM 722 O O . ILE A 1 95 ? 6.02 10.617 8.102 1 96.25 95 ILE A O 1
ATOM 726 N N . LEU A 1 96 ? 7.742 9.273 7.602 1 95.56 96 LEU A N 1
ATOM 727 C CA . LEU A 1 96 ? 7.219 8.219 8.469 1 95.56 96 LEU A CA 1
ATOM 728 C C . LEU A 1 96 ? 7.207 8.672 9.922 1 95.56 96 LEU A C 1
ATOM 730 O O . LEU A 1 96 ? 6.242 8.422 10.648 1 95.56 96 LEU A O 1
ATOM 734 N N . ASP A 1 97 ? 8.258 9.375 10.359 1 95.69 97 ASP A N 1
ATOM 735 C CA . ASP A 1 97 ? 8.312 9.93 11.711 1 95.69 97 ASP A CA 1
ATOM 736 C C . ASP A 1 97 ? 7.133 10.867 11.969 1 95.69 97 ASP A C 1
ATOM 738 O O . ASP A 1 97 ? 6.516 10.82 13.031 1 95.69 97 ASP A O 1
ATOM 742 N N . LEU A 1 98 ? 6.863 11.656 11.023 1 96.5 98 LEU A N 1
ATOM 743 C CA . LEU A 1 98 ? 5.719 12.562 11.117 1 96.5 98 LEU A CA 1
ATOM 744 C C . LEU A 1 98 ? 4.422 11.781 11.305 1 96.5 98 LEU A C 1
ATOM 746 O O . LEU A 1 98 ? 3.611 12.125 12.164 1 96.5 98 LEU A O 1
ATOM 750 N N . ALA A 1 99 ? 4.262 10.781 10.469 1 96.31 99 ALA A N 1
ATOM 751 C CA . ALA A 1 99 ? 3.064 9.953 10.57 1 96.31 99 ALA A CA 1
ATOM 752 C C . ALA A 1 99 ? 2.939 9.328 11.953 1 96.31 99 ALA A C 1
ATOM 754 O O . ALA A 1 99 ? 1.858 9.328 12.547 1 96.31 99 ALA A O 1
ATOM 755 N N . GLN A 1 100 ? 4.004 8.875 12.453 1 94.44 100 GLN A N 1
ATOM 756 C CA . GLN A 1 100 ? 4.004 8.242 13.766 1 94.44 100 GLN A CA 1
ATOM 757 C C . GLN A 1 100 ? 3.662 9.242 14.867 1 94.44 100 GLN A C 1
ATOM 759 O O . GLN A 1 100 ? 2.912 8.93 15.789 1 94.44 100 GLN A O 1
ATOM 764 N N . LYS A 1 101 ? 4.238 10.367 14.797 1 95 101 LYS A N 1
ATOM 765 C CA . LYS A 1 101 ? 4.023 11.414 15.789 1 95 101 LYS A CA 1
ATOM 766 C C . LYS A 1 101 ? 2.549 11.812 15.859 1 95 101 LYS A C 1
ATOM 768 O O . LYS A 1 101 ? 1.971 11.867 16.953 1 95 101 LYS A O 1
ATOM 773 N N . ILE A 1 102 ? 2.008 11.984 14.695 1 94.81 102 ILE A N 1
ATOM 774 C CA . ILE A 1 102 ? 0.635 12.477 14.711 1 94.81 102 ILE A CA 1
ATOM 775 C C . ILE A 1 102 ? -0.317 11.344 15.086 1 94.81 102 ILE A C 1
ATOM 777 O O . ILE A 1 102 ? -1.419 11.586 15.586 1 94.81 102 ILE A O 1
ATOM 781 N N . ALA A 1 103 ? 0.081 10.164 14.758 1 92.88 103 ALA A N 1
ATOM 782 C CA . ALA A 1 103 ? -0.721 9 15.148 1 92.88 103 ALA A CA 1
ATOM 783 C C . ALA A 1 103 ? -0.656 8.773 16.656 1 92.88 103 ALA A C 1
ATOM 785 O O . ALA A 1 103 ? -1.478 8.039 17.203 1 92.88 103 ALA A O 1
ATOM 786 N N . GLY A 1 104 ? 0.354 9.32 17.25 1 90.25 104 GLY A N 1
ATOM 787 C CA . GLY A 1 104 ? 0.567 9.109 18.672 1 90.25 104 GLY A CA 1
ATOM 788 C C . GLY A 1 104 ? 1.308 7.82 18.984 1 90.25 104 GLY A C 1
ATOM 789 O O . GLY A 1 104 ? 1.138 7.246 20.062 1 90.25 104 GLY A O 1
ATOM 790 N N . ASP A 1 105 ? 1.895 7.285 18 1 79.12 105 ASP A N 1
ATOM 791 C CA . ASP A 1 105 ? 2.617 6.027 18.156 1 79.12 105 ASP A CA 1
ATOM 792 C C . ASP A 1 105 ? 4.035 6.266 18.656 1 79.12 105 ASP A C 1
ATOM 794 O O . ASP A 1 105 ? 4.77 5.312 18.938 1 79.12 105 ASP A O 1
ATOM 798 N N . TYR A 1 106 ? 4.434 7.484 19.156 1 66.62 106 TYR A N 1
ATOM 799 C CA . TYR A 1 106 ? 5.781 7.801 19.625 1 66.62 106 TYR A CA 1
ATOM 800 C C . TYR A 1 106 ? 5.93 7.5 21.109 1 66.62 106 TYR A C 1
ATOM 802 O O . TYR A 1 106 ? 4.961 7.594 21.859 1 66.62 106 TYR A O 1
ATOM 810 N N . MET B 1 1 ? 1.411 1.45 23.375 1 28.05 1 MET B N 1
ATOM 811 C CA . MET B 1 1 ? 2.145 0.66 22.391 1 28.05 1 MET B CA 1
ATOM 812 C C . MET B 1 1 ? 1.194 0.041 21.359 1 28.05 1 MET B C 1
ATOM 814 O O . MET B 1 1 ? 0.281 -0.701 21.734 1 28.05 1 MET B O 1
ATOM 818 N N . VAL B 1 2 ? 0.78 0.741 20.453 1 38.66 2 VAL B N 1
ATOM 819 C CA . VAL B 1 2 ? -0.29 0.288 19.562 1 38.66 2 VAL B CA 1
ATOM 820 C C . VAL B 1 2 ? 0.009 -1.126 19.078 1 38.66 2 VAL B C 1
ATOM 822 O O . VAL B 1 2 ? 1.021 -1.357 18.406 1 38.66 2 VAL B O 1
ATOM 825 N N . GLN B 1 3 ? -0.024 -2.178 19.812 1 41.97 3 GLN B N 1
ATOM 826 C CA . GLN B 1 3 ? 0.205 -3.602 19.594 1 41.97 3 GLN B CA 1
ATOM 827 C C . GLN B 1 3 ? 0.086 -3.959 18.125 1 41.97 3 GLN B C 1
ATOM 829 O O . GLN B 1 3 ? -0.169 -3.088 17.281 1 41.97 3 GLN B O 1
ATOM 834 N N . GLY B 1 4 ? -0.734 -5.082 17.719 1 48.56 4 GLY B N 1
ATOM 835 C CA . GLY B 1 4 ? -0.916 -6.02 16.625 1 48.56 4 GLY B CA 1
ATOM 836 C C . GLY B 1 4 ? -1.41 -5.359 15.352 1 48.56 4 GLY B C 1
ATOM 837 O O . GLY B 1 4 ? -1.578 -6.023 14.32 1 48.56 4 GLY B O 1
ATOM 838 N N . LYS B 1 5 ? -1.832 -4.016 15.43 1 62.34 5 LYS B N 1
ATOM 839 C CA . LYS B 1 5 ? -2.637 -3.543 14.305 1 62.34 5 LYS B CA 1
ATOM 840 C C . LYS B 1 5 ? -1.787 -2.754 13.312 1 62.34 5 LYS B C 1
ATOM 842 O O . LYS B 1 5 ? -0.812 -2.107 13.695 1 62.34 5 LYS B O 1
ATOM 847 N N . VAL B 1 6 ? -1.909 -2.982 12.094 1 73.19 6 VAL B N 1
ATOM 848 C CA . VAL B 1 6 ? -1.288 -2.309 10.961 1 73.19 6 VAL B CA 1
ATOM 849 C C . VAL B 1 6 ? -1.801 -0.873 10.867 1 73.19 6 VAL B C 1
ATOM 851 O O . VAL B 1 6 ? -3.01 -0.642 10.805 1 73.19 6 VAL B O 1
ATOM 854 N N . ARG B 1 7 ? -0.803 0.12 11.078 1 85.31 7 ARG B N 1
ATOM 855 C CA . ARG B 1 7 ? -1.197 1.512 10.883 1 85.31 7 ARG B CA 1
ATOM 856 C C . ARG B 1 7 ? -1.454 1.806 9.406 1 85.31 7 ARG B C 1
ATOM 858 O O . ARG B 1 7 ? -0.607 1.528 8.555 1 85.31 7 ARG B O 1
ATOM 865 N N . ARG B 1 8 ? -2.59 2.34 9.156 1 86.5 8 ARG B N 1
ATOM 866 C CA . ARG B 1 8 ? -2.941 2.699 7.785 1 86.5 8 ARG B CA 1
ATOM 867 C C . ARG B 1 8 ? -2.646 4.172 7.512 1 86.5 8 ARG B C 1
ATOM 869 O O . ARG B 1 8 ? -3.369 5.051 7.984 1 86.5 8 ARG B O 1
ATOM 876 N N . ILE B 1 9 ? -1.592 4.344 6.734 1 91.31 9 ILE B N 1
ATOM 877 C CA . ILE B 1 9 ? -1.172 5.688 6.352 1 91.31 9 ILE B CA 1
ATOM 878 C C . ILE B 1 9 ? -1.589 5.965 4.906 1 91.31 9 ILE B C 1
ATOM 880 O O . ILE B 1 9 ? -1.259 5.199 4 1 91.31 9 ILE B O 1
ATOM 884 N N . VAL B 1 10 ? -2.324 7.059 4.758 1 90.56 10 VAL B N 1
ATOM 885 C CA . VAL B 1 10 ? -2.734 7.465 3.418 1 90.56 10 VAL B CA 1
ATOM 886 C C . VAL B 1 10 ? -2.047 8.773 3.041 1 90.56 10 VAL B C 1
ATOM 888 O O . VAL B 1 10 ? -2.045 9.727 3.822 1 90.56 10 VAL B O 1
ATOM 891 N N . LEU B 1 11 ? -1.459 8.758 1.855 1 89.81 11 LEU B N 1
ATOM 892 C CA . LEU B 1 11 ? -0.906 9.961 1.243 1 89.81 11 LEU B CA 1
ATOM 893 C C . LEU B 1 11 ? -1.887 10.562 0.24 1 89.81 11 LEU B C 1
ATOM 895 O O . LEU B 1 11 ? -2.314 9.883 -0.697 1 89.81 11 LEU B O 1
ATOM 899 N N . LEU B 1 12 ? -2.23 11.812 0.534 1 90.12 12 LEU B N 1
ATOM 900 C CA . LEU B 1 12 ? -3.172 12.5 -0.348 1 90.12 12 LEU B CA 1
ATOM 901 C C . LEU B 1 12 ? -2.438 13.422 -1.313 1 90.12 12 LEU B C 1
ATOM 903 O O . LEU B 1 12 ? -1.753 14.352 -0.887 1 90.12 12 LEU B O 1
ATOM 907 N N . CYS B 1 13 ? -2.506 13 -2.561 1 82.56 13 CYS B N 1
ATOM 908 C CA . CYS B 1 13 ? -1.795 13.781 -3.566 1 82.56 13 CYS B CA 1
ATOM 909 C C . CYS B 1 13 ? -2.764 14.375 -4.582 1 82.56 13 CYS B C 1
ATOM 911 O O . CYS B 1 13 ? -3.869 13.859 -4.766 1 82.56 13 CYS B O 1
ATOM 913 N N . SER B 1 14 ? -2.41 15.523 -4.992 1 69.44 14 SER B N 1
ATOM 914 C CA . SER B 1 14 ? -3.203 16.141 -6.047 1 69.44 14 SER B CA 1
ATOM 915 C C . SER B 1 14 ? -3.1 15.359 -7.348 1 69.44 14 SER B C 1
ATOM 917 O O . SER B 1 14 ? -4.02 15.383 -8.172 1 69.44 14 SER B O 1
ATOM 919 N N . ALA B 1 15 ? -1.869 14.914 -7.445 1 56.06 15 ALA B N 1
ATOM 920 C CA . ALA B 1 15 ? -1.685 14.164 -8.688 1 56.06 15 ALA B CA 1
ATOM 921 C C . ALA B 1 15 ? -2.322 12.781 -8.602 1 56.06 15 ALA B C 1
ATOM 923 O O . ALA B 1 15 ? -2.473 12.234 -7.508 1 56.06 15 ALA B O 1
ATOM 924 N N . GLY B 1 16 ? -3.102 12.398 -9.391 1 50.38 16 GLY B N 1
ATOM 925 C CA . GLY B 1 16 ? -3.891 11.211 -9.68 1 50.38 16 GLY B CA 1
ATOM 926 C C . GLY B 1 16 ? -3.139 9.922 -9.43 1 50.38 16 GLY B C 1
ATOM 927 O O . GLY B 1 16 ? -3.385 8.914 -10.094 1 50.38 16 GLY B O 1
ATOM 928 N N . VAL B 1 17 ? -1.982 10.125 -8.648 1 49.38 17 VAL B N 1
ATOM 929 C CA . VAL B 1 17 ? -1.419 8.781 -8.539 1 49.38 17 VAL B CA 1
ATOM 930 C C . VAL B 1 17 ? -2.396 7.871 -7.801 1 49.38 17 VAL B C 1
ATOM 932 O O . VAL B 1 17 ? -2.707 8.102 -6.629 1 49.38 17 VAL B O 1
ATOM 935 N N . SER B 1 18 ? -3.34 7.508 -8.352 1 50.38 18 SER B N 1
ATOM 936 C CA . SER B 1 18 ? -4.391 6.691 -7.758 1 50.38 18 SER B CA 1
ATOM 937 C C . SER B 1 18 ? -3.861 5.316 -7.355 1 50.38 18 SER B C 1
ATOM 939 O O . SER B 1 18 ? -3.143 4.676 -8.125 1 50.38 18 SER B O 1
ATOM 941 N N . THR B 1 19 ? -3.664 5.27 -6.062 1 57.81 19 THR B N 1
ATOM 942 C CA . THR B 1 19 ? -3.619 3.836 -5.793 1 57.81 19 THR B CA 1
ATOM 943 C C . THR B 1 19 ? -4.66 3.098 -6.633 1 57.81 19 THR B C 1
ATOM 945 O O . THR B 1 19 ? -5.773 3.586 -6.82 1 57.81 19 THR B O 1
ATOM 948 N N . ASN B 1 20 ? -4.066 2.053 -7.211 1 69.31 20 ASN B N 1
ATOM 949 C CA . ASN B 1 20 ? -4.957 1.326 -8.109 1 69.31 20 ASN B CA 1
ATOM 950 C C . ASN B 1 20 ? -6.164 0.761 -7.367 1 69.31 20 ASN B C 1
ATOM 952 O O . ASN B 1 20 ? -6.102 0.523 -6.16 1 69.31 20 ASN B O 1
ATOM 956 N N . LEU B 1 21 ? -7.273 0.833 -8.055 1 73.5 21 LEU B N 1
ATOM 957 C CA . LEU B 1 21 ? -8.547 0.34 -7.547 1 73.5 21 LEU B CA 1
ATOM 958 C C . LEU B 1 21 ? -8.391 -1.045 -6.926 1 73.5 21 LEU B C 1
ATOM 960 O O . LEU B 1 21 ? -8.992 -1.341 -5.895 1 73.5 21 LEU B O 1
ATOM 964 N N . LEU B 1 22 ? -7.48 -1.815 -7.469 1 82.25 22 LEU B N 1
ATOM 965 C CA . LEU B 1 22 ? -7.273 -3.168 -6.961 1 82.25 22 LEU B CA 1
ATOM 966 C C . LEU B 1 22 ? -6.676 -3.135 -5.559 1 82.25 22 LEU B C 1
ATOM 968 O O . LEU B 1 22 ? -7.152 -3.834 -4.66 1 82.25 22 LEU B O 1
ATOM 972 N N . VAL B 1 23 ? -5.699 -2.322 -5.348 1 81.5 23 VAL B N 1
ATOM 973 C CA . VAL B 1 23 ? -5.047 -2.213 -4.047 1 81.5 23 VAL B CA 1
ATOM 974 C C . VAL B 1 23 ? -6.055 -1.729 -3.004 1 81.5 23 VAL B C 1
ATOM 976 O O . VAL B 1 23 ? -6.168 -2.316 -1.925 1 81.5 23 VAL B O 1
ATOM 979 N N . ARG B 1 24 ? -6.773 -0.8 -3.408 1 78.44 24 ARG B N 1
ATOM 980 C CA . ARG B 1 24 ? -7.75 -0.227 -2.486 1 78.44 24 ARG B CA 1
ATOM 981 C C . ARG B 1 24 ? -8.789 -1.264 -2.074 1 78.44 24 ARG B C 1
ATOM 983 O O . ARG B 1 24 ? -9.125 -1.378 -0.894 1 78.44 24 ARG B O 1
ATOM 990 N N . ARG B 1 25 ? -9.266 -1.953 -2.992 1 84.62 25 ARG B N 1
ATOM 991 C CA . ARG B 1 25 ? -10.305 -2.947 -2.721 1 84.62 25 ARG B CA 1
ATOM 992 C C . ARG B 1 25 ? -9.742 -4.109 -1.905 1 84.62 25 ARG B C 1
ATOM 994 O O . ARG B 1 25 ? -10.414 -4.621 -1.006 1 84.62 25 ARG B O 1
ATOM 1001 N N . MET B 1 26 ? -8.586 -4.414 -2.201 1 87.38 26 MET B N 1
ATOM 1002 C CA . MET B 1 26 ? -7.961 -5.496 -1.447 1 87.38 26 MET B CA 1
ATOM 1003 C C . MET B 1 26 ? -7.75 -5.098 0.009 1 87.38 26 MET B C 1
ATOM 1005 O O . MET B 1 26 ? -8.016 -5.883 0.919 1 87.38 26 MET B O 1
ATOM 1009 N N . GLU B 1 27 ? -7.32 -3.904 0.203 1 81.62 27 GLU B N 1
ATOM 1010 C CA . GLU B 1 27 ? -7.082 -3.43 1.562 1 81.62 27 GLU B CA 1
ATOM 1011 C C . GLU B 1 27 ? -8.391 -3.283 2.336 1 81.62 27 GLU B C 1
ATOM 1013 O O . GLU B 1 27 ? -8.453 -3.604 3.525 1 81.62 27 GLU B O 1
ATOM 1018 N N . ALA B 1 28 ? -9.359 -2.803 1.677 1 81.69 28 ALA B N 1
ATOM 1019 C CA . ALA B 1 28 ? -10.68 -2.689 2.301 1 81.69 28 ALA B CA 1
ATOM 1020 C C . ALA B 1 28 ? -11.219 -4.062 2.695 1 81.69 28 ALA B C 1
ATOM 1022 O O . ALA B 1 28 ? -11.734 -4.238 3.801 1 81.69 28 ALA B O 1
ATOM 1023 N N . GLU B 1 29 ? -11.086 -4.957 1.784 1 87.25 29 GLU B N 1
ATOM 1024 C CA . GLU B 1 29 ? -11.539 -6.32 2.055 1 87.25 29 GLU B CA 1
ATOM 1025 C C . GLU B 1 29 ? -10.734 -6.953 3.188 1 87.25 29 GLU B C 1
ATOM 1027 O O . GLU B 1 29 ? -11.305 -7.613 4.062 1 87.25 29 GLU B O 1
ATOM 1032 N N . ALA B 1 30 ? -9.484 -6.73 3.178 1 86.56 30 ALA B N 1
ATOM 1033 C CA . ALA B 1 30 ? -8.617 -7.254 4.227 1 86.56 30 ALA B CA 1
ATOM 1034 C C . ALA B 1 30 ? -9.016 -6.699 5.594 1 86.56 30 ALA B C 1
ATOM 1036 O O . ALA B 1 30 ? -9.039 -7.43 6.586 1 86.56 30 ALA B O 1
ATOM 1037 N N . ALA B 1 31 ? -9.305 -5.473 5.652 1 78.62 31 ALA B N 1
ATOM 1038 C CA . ALA B 1 31 ? -9.742 -4.832 6.891 1 78.62 31 ALA B CA 1
ATOM 1039 C C . ALA B 1 31 ? -11.055 -5.438 7.387 1 78.62 31 ALA B C 1
ATOM 1041 O O . ALA B 1 31 ? -11.211 -5.691 8.586 1 78.62 31 ALA B O 1
ATOM 1042 N N . ARG B 1 32 ? -11.945 -5.73 6.473 1 83.81 32 ARG B N 1
ATOM 1043 C CA . ARG B 1 32 ? -13.242 -6.32 6.805 1 83.81 32 ARG B CA 1
ATOM 1044 C C . ARG B 1 32 ? -13.07 -7.719 7.391 1 83.81 32 ARG B C 1
ATOM 1046 O O . ARG B 1 32 ? -13.797 -8.102 8.312 1 83.81 32 ARG B O 1
ATOM 1053 N N . LEU B 1 33 ? -12.047 -8.383 6.93 1 85.69 33 LEU B N 1
ATOM 1054 C CA . LEU B 1 33 ? -11.812 -9.766 7.332 1 85.69 33 LEU B CA 1
ATOM 1055 C C . LEU B 1 33 ? -10.914 -9.828 8.562 1 85.69 33 LEU B C 1
ATOM 1057 O O . LEU B 1 33 ? -10.648 -10.914 9.086 1 85.69 33 LEU B O 1
ATOM 1061 N N . GLY B 1 34 ? -10.422 -8.703 8.945 1 81.31 34 GLY B N 1
ATOM 1062 C CA . GLY B 1 34 ? -9.469 -8.703 10.039 1 81.31 34 GLY B CA 1
ATOM 1063 C C . GLY B 1 34 ? -8.133 -9.305 9.664 1 81.31 34 GLY B C 1
ATOM 1064 O O . GLY B 1 34 ? -7.48 -9.953 10.484 1 81.31 34 GLY B O 1
ATOM 1065 N N . TYR B 1 35 ? -7.77 -9.305 8.477 1 83.06 35 TYR B N 1
ATOM 1066 C CA . TYR B 1 35 ? -6.504 -9.766 7.922 1 83.06 35 TYR B CA 1
ATOM 1067 C C . TYR B 1 35 ? -5.586 -8.594 7.605 1 83.06 35 TYR B C 1
ATOM 1069 O O . TYR B 1 35 ? -5.574 -8.086 6.477 1 83.06 35 TYR B O 1
ATOM 1077 N N . PRO B 1 36 ? -4.855 -8.188 8.57 1 76.81 36 PRO B N 1
ATOM 1078 C CA . PRO B 1 36 ? -3.988 -7.035 8.312 1 76.81 36 PRO B CA 1
ATOM 1079 C C . PRO B 1 36 ? -2.941 -7.316 7.238 1 76.81 36 PRO B C 1
ATOM 1081 O O . PRO B 1 36 ? -2.109 -8.211 7.398 1 76.81 36 PRO B O 1
ATOM 1084 N N . CYS B 1 37 ? -3.119 -6.539 6.152 1 82.56 37 CYS B N 1
ATOM 1085 C CA . CYS B 1 37 ? -2.125 -6.695 5.098 1 82.56 37 CYS B CA 1
ATOM 1086 C C . CYS B 1 37 ? -1.812 -5.352 4.441 1 82.56 37 CYS B C 1
ATOM 1088 O O . CYS B 1 37 ? -2.576 -4.398 4.582 1 82.56 3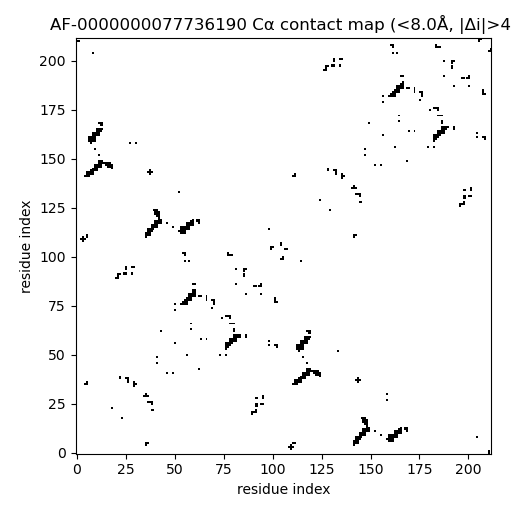7 CYS B O 1
ATOM 1090 N N . SER B 1 38 ? -0.641 -5.336 3.904 1 81.69 38 SER B N 1
ATOM 1091 C CA . SER B 1 38 ? -0.252 -4.254 3.008 1 81.69 38 SER B CA 1
ATOM 1092 C C . SER B 1 38 ? -0.129 -4.742 1.569 1 81.69 38 SER B C 1
ATOM 1094 O O . SER B 1 38 ? 0.37 -5.844 1.323 1 81.69 38 SER B O 1
ATOM 1096 N N . VAL B 1 39 ? -0.729 -3.932 0.69 1 86.31 39 VAL B N 1
ATOM 1097 C CA . VAL B 1 39 ? -0.65 -4.281 -0.725 1 86.31 39 VAL B CA 1
ATOM 1098 C C . VAL B 1 39 ? 0.083 -3.178 -1.487 1 86.31 39 VAL B C 1
ATOM 1100 O O . VAL B 1 39 ? -0.243 -1.997 -1.35 1 86.31 39 VAL B O 1
ATOM 1103 N N . SER B 1 40 ? 1.061 -3.621 -2.318 1 83.06 40 SER B N 1
ATOM 1104 C CA . SER B 1 40 ? 1.824 -2.66 -3.105 1 83.06 40 SER B CA 1
ATOM 1105 C C . SER B 1 40 ? 2.078 -3.178 -4.516 1 83.06 40 SER B C 1
ATOM 1107 O O . SER B 1 40 ? 2.072 -4.387 -4.75 1 83.06 40 SER B O 1
ATOM 1109 N N . PHE B 1 41 ? 2.352 -2.17 -5.402 1 82.69 41 PHE B N 1
ATOM 1110 C CA . PHE B 1 41 ? 2.699 -2.518 -6.773 1 82.69 41 PHE B CA 1
ATOM 1111 C C . PHE B 1 41 ? 4.191 -2.334 -7.016 1 82.69 41 PHE B C 1
ATOM 1113 O O . PHE B 1 41 ? 4.789 -1.366 -6.539 1 82.69 41 PHE B O 1
ATOM 1120 N N . TYR B 1 42 ? 4.703 -3.242 -7.812 1 83.25 42 TYR B N 1
ATOM 1121 C CA . TYR B 1 42 ? 6.062 -3.113 -8.328 1 83.25 42 TYR B CA 1
ATOM 1122 C C . TYR B 1 42 ? 6.137 -3.555 -9.781 1 83.25 42 TYR B C 1
ATOM 1124 O O . TYR B 1 42 ? 5.488 -4.523 -10.18 1 83.25 42 TYR B O 1
ATOM 1132 N N . PRO B 1 43 ? 6.957 -2.76 -10.477 1 85.19 43 PRO B N 1
ATOM 1133 C CA . PRO B 1 43 ? 7.262 -3.352 -11.781 1 85.19 43 PRO B CA 1
ATOM 1134 C C . PRO B 1 43 ? 8.094 -4.629 -11.672 1 85.19 43 PRO B C 1
ATOM 1136 O O . PRO B 1 43 ? 8.875 -4.781 -10.727 1 85.19 43 PRO B O 1
ATOM 1139 N N . VAL B 1 44 ? 7.91 -5.477 -12.648 1 89.56 44 VAL B N 1
ATOM 1140 C CA . VAL B 1 44 ? 8.586 -6.77 -12.648 1 89.56 44 VAL B CA 1
ATOM 1141 C C . VAL B 1 44 ? 10.102 -6.566 -12.594 1 89.56 44 VAL B C 1
ATOM 1143 O O . VAL B 1 44 ? 10.828 -7.383 -12.023 1 89.56 44 VAL B O 1
ATOM 1146 N N . ASN B 1 45 ? 10.516 -5.457 -13.141 1 87.88 45 ASN B N 1
ATOM 1147 C CA . ASN B 1 45 ? 11.953 -5.211 -13.18 1 87.88 45 ASN B CA 1
ATOM 1148 C C . ASN B 1 45 ? 12.484 -4.754 -11.828 1 87.88 45 ASN B C 1
ATOM 1150 O O . ASN B 1 45 ? 13.695 -4.605 -11.648 1 87.88 45 ASN B O 1
ATOM 1154 N N . GLU B 1 46 ? 11.656 -4.566 -10.883 1 87.06 46 GLU B N 1
ATOM 1155 C CA . GLU B 1 46 ? 12.062 -4.211 -9.523 1 87.06 46 GLU B CA 1
ATOM 1156 C C . GLU B 1 46 ? 11.727 -5.328 -8.539 1 87.06 46 GLU B C 1
ATOM 1158 O O . GLU B 1 46 ? 11.531 -5.074 -7.348 1 87.06 46 GLU B O 1
ATOM 1163 N N . VAL B 1 47 ? 11.695 -6.527 -8.992 1 91.5 47 VAL B N 1
ATOM 1164 C CA . VAL B 1 47 ? 11.289 -7.68 -8.203 1 91.5 47 VAL B CA 1
ATOM 1165 C C . VAL B 1 47 ? 12.281 -7.91 -7.066 1 91.5 47 VAL B C 1
ATOM 1167 O O . VAL B 1 47 ? 11.906 -8.367 -5.984 1 91.5 47 VAL B O 1
ATOM 1170 N N . GLN B 1 48 ? 13.469 -7.531 -7.293 1 92.19 48 GLN B N 1
ATOM 1171 C CA . GLN B 1 48 ? 14.461 -7.727 -6.242 1 92.19 48 GLN B CA 1
ATOM 1172 C C . GLN B 1 48 ? 14.109 -6.922 -4.996 1 92.19 48 GLN B C 1
ATOM 1174 O O . GLN B 1 48 ? 14.195 -7.43 -3.875 1 92.19 48 GLN B O 1
ATOM 1179 N N . GLU B 1 49 ? 13.742 -5.777 -5.176 1 85.69 49 GLU B N 1
ATOM 1180 C CA . GLU B 1 49 ? 13.32 -4.93 -4.066 1 85.69 49 GLU B CA 1
ATOM 1181 C C . GLU B 1 49 ? 12.047 -5.473 -3.416 1 85.69 49 GLU B C 1
ATOM 1183 O O . GLU B 1 49 ? 11.961 -5.57 -2.189 1 85.69 49 GLU B O 1
ATOM 1188 N N . ALA B 1 50 ? 11.141 -5.859 -4.199 1 87.69 50 ALA B N 1
ATOM 1189 C CA . ALA B 1 50 ? 9.883 -6.406 -3.705 1 87.69 50 ALA B CA 1
ATOM 1190 C C . ALA B 1 50 ? 10.117 -7.668 -2.877 1 87.69 50 ALA B C 1
ATOM 1192 O O . ALA B 1 50 ? 9.547 -7.816 -1.793 1 87.69 50 ALA B O 1
ATOM 1193 N N . ALA B 1 51 ? 10.961 -8.477 -3.402 1 92.75 51 ALA B N 1
ATOM 1194 C CA . ALA B 1 51 ? 11.203 -9.773 -2.775 1 92.75 51 ALA B CA 1
ATOM 1195 C C . ALA B 1 51 ? 11.914 -9.609 -1.436 1 92.75 51 ALA B C 1
ATOM 1197 O O . ALA B 1 51 ? 11.883 -10.508 -0.597 1 92.75 51 ALA B O 1
ATOM 1198 N N . SER B 1 52 ? 12.516 -8.484 -1.232 1 87.69 52 SER B N 1
ATOM 1199 C CA . SER B 1 52 ? 13.281 -8.25 -0.012 1 87.69 52 SER B CA 1
ATOM 1200 C C . SER B 1 52 ? 12.367 -8.078 1.192 1 87.69 52 SER B C 1
ATOM 1202 O O . SER B 1 52 ? 12.789 -8.273 2.334 1 87.69 52 SER B O 1
ATOM 1204 N N . PHE B 1 53 ? 11.086 -7.852 0.937 1 84.19 53 PHE B N 1
ATOM 1205 C CA . PHE B 1 53 ? 10.227 -7.609 2.092 1 84.19 53 PHE B CA 1
ATOM 1206 C C . PHE B 1 53 ? 8.898 -8.344 1.947 1 84.19 53 PHE B C 1
ATOM 1208 O O . PHE B 1 53 ? 8.172 -8.523 2.926 1 84.19 53 PHE B O 1
ATOM 1215 N N . ALA B 1 54 ? 8.555 -8.812 0.808 1 90.44 54 ALA B N 1
ATOM 1216 C CA . ALA B 1 54 ? 7.242 -9.398 0.551 1 90.44 54 ALA B CA 1
ATOM 1217 C C . ALA B 1 54 ? 7.109 -10.766 1.209 1 90.44 54 ALA B C 1
ATOM 1219 O O . ALA B 1 54 ? 8.07 -11.539 1.246 1 90.44 54 ALA B O 1
ATOM 1220 N N . ASP B 1 55 ? 5.887 -10.977 1.691 1 92.62 55 ASP B N 1
ATOM 1221 C CA . ASP B 1 55 ? 5.516 -12.344 2.064 1 92.62 55 ASP B CA 1
ATOM 1222 C C . ASP B 1 55 ? 4.945 -13.102 0.869 1 92.62 55 ASP B C 1
ATOM 1224 O O . ASP B 1 55 ? 5.113 -14.312 0.761 1 92.62 55 ASP B O 1
ATOM 1228 N N . VAL B 1 56 ? 4.266 -12.344 0.053 1 96.06 56 VAL B N 1
ATOM 1229 C CA . VAL B 1 56 ? 3.582 -12.906 -1.102 1 96.06 56 VAL B CA 1
ATOM 1230 C C . VAL B 1 56 ? 3.787 -12.008 -2.32 1 96.06 56 VAL B C 1
ATOM 1232 O O . VAL B 1 56 ? 3.703 -10.781 -2.215 1 96.06 56 VAL B O 1
ATOM 1235 N N . MET B 1 57 ? 4.078 -12.68 -3.412 1 96.38 57 MET B N 1
ATOM 1236 C CA . MET B 1 57 ? 4.117 -11.992 -4.699 1 96.38 57 MET B CA 1
ATOM 1237 C C . MET B 1 57 ? 3.07 -12.555 -5.652 1 96.38 57 MET B C 1
ATOM 1239 O O . MET B 1 57 ? 3.064 -13.758 -5.93 1 96.38 57 MET B O 1
ATOM 1243 N N . LEU B 1 58 ? 2.219 -11.656 -6.078 1 96.5 58 LEU B N 1
ATOM 1244 C CA . LEU B 1 58 ? 1.261 -12.031 -7.109 1 96.5 58 LEU B CA 1
ATOM 1245 C C . LEU B 1 58 ? 1.584 -11.336 -8.43 1 96.5 58 LEU B C 1
ATOM 1247 O O . LEU B 1 58 ? 1.709 -10.109 -8.477 1 96.5 58 LEU B O 1
ATOM 1251 N N . LEU B 1 59 ? 1.692 -12.188 -9.469 1 95.62 59 LEU B N 1
ATOM 1252 C CA . LEU B 1 59 ? 2.002 -11.656 -10.789 1 95.62 59 LEU B CA 1
ATOM 1253 C C . LEU B 1 59 ? 0.729 -11.445 -11.609 1 95.62 59 LEU B C 1
ATOM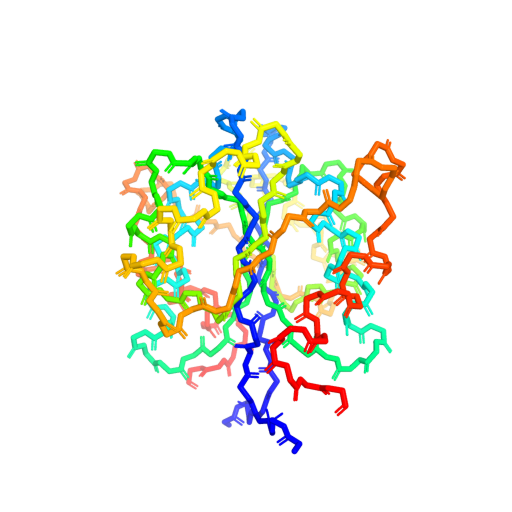 1255 O O . LEU B 1 59 ? -0.156 -12.305 -11.609 1 95.62 59 LEU B O 1
ATOM 1259 N N . ALA B 1 60 ? 0.72 -10.273 -12.203 1 93.31 60 ALA B N 1
ATOM 1260 C CA . ALA B 1 60 ? -0.332 -10.094 -13.203 1 93.31 60 ALA B CA 1
ATOM 1261 C C . ALA B 1 60 ? -0.221 -11.141 -14.305 1 93.31 60 ALA B C 1
ATOM 1263 O O . ALA B 1 60 ? 0.865 -11.664 -14.57 1 93.31 60 ALA B O 1
ATOM 1264 N N . PRO B 1 61 ? -1.329 -11.336 -14.969 1 94.75 61 PRO B N 1
ATOM 1265 C CA . PRO B 1 61 ? -1.319 -12.375 -16 1 94.75 61 PRO B CA 1
ATOM 1266 C C . PRO B 1 61 ? -0.279 -12.117 -17.094 1 94.75 61 PRO B C 1
ATOM 1268 O O . PRO B 1 61 ? 0.32 -13.055 -17.609 1 94.75 61 PRO B O 1
ATOM 1271 N N . GLN B 1 62 ? -0.036 -10.953 -17.344 1 91.88 62 GLN B N 1
ATOM 1272 C CA . GLN B 1 62 ? 0.889 -10.586 -18.406 1 91.88 62 GLN B CA 1
ATOM 1273 C C . GLN B 1 62 ? 2.328 -10.922 -18.031 1 91.88 62 GLN B C 1
ATOM 1275 O O . GLN B 1 62 ? 3.211 -10.953 -18.891 1 91.88 62 GLN B O 1
ATOM 1280 N N . ALA B 1 63 ? 2.506 -11.156 -16.812 1 93.25 63 ALA B N 1
ATOM 1281 C CA . ALA B 1 63 ? 3.855 -11.445 -16.328 1 93.25 63 ALA B CA 1
ATOM 1282 C C . ALA B 1 63 ? 4 -12.914 -15.953 1 93.25 63 ALA B C 1
ATOM 1284 O O . ALA B 1 63 ? 4.914 -13.289 -15.211 1 93.25 63 ALA B O 1
ATOM 1285 N N . ALA B 1 64 ? 3.191 -13.75 -16.422 1 95.44 64 ALA B N 1
ATOM 1286 C CA . ALA B 1 64 ? 3.139 -15.164 -16.031 1 95.44 64 ALA B CA 1
ATOM 1287 C C . ALA B 1 64 ? 4.461 -15.859 -16.344 1 95.44 64 ALA B C 1
ATOM 1289 O O . ALA B 1 64 ? 4.902 -16.734 -15.586 1 95.44 64 ALA B O 1
ATOM 1290 N N . SER B 1 65 ? 5.059 -15.445 -17.375 1 96.25 65 SER B N 1
ATOM 1291 C CA . SER B 1 65 ? 6.281 -16.109 -17.812 1 96.25 65 SER B CA 1
ATOM 1292 C C . SER B 1 65 ? 7.418 -15.891 -16.812 1 96.25 65 SER B C 1
ATOM 1294 O O . SER B 1 65 ? 8.422 -16.609 -16.844 1 96.25 65 SER B O 1
ATOM 1296 N N . ASN B 1 66 ? 7.293 -14.938 -15.961 1 96.56 66 ASN B N 1
ATOM 1297 C CA . ASN B 1 66 ? 8.328 -14.617 -14.977 1 96.56 66 ASN B CA 1
ATOM 1298 C C . ASN B 1 66 ? 8.242 -15.539 -13.758 1 96.56 66 ASN B C 1
ATOM 1300 O O . ASN B 1 66 ? 9.195 -15.641 -12.992 1 96.56 66 ASN B O 1
ATOM 1304 N N . LEU B 1 67 ? 7.156 -16.219 -13.555 1 97.25 67 LEU B N 1
ATOM 1305 C CA . LEU B 1 67 ? 6.891 -16.922 -12.297 1 97.25 67 LEU B CA 1
ATOM 1306 C C . LEU B 1 67 ? 7.957 -17.969 -12.031 1 97.25 67 LEU B C 1
ATOM 1308 O O . LEU B 1 67 ? 8.547 -18.016 -10.945 1 97.25 67 LEU B O 1
ATOM 1312 N N . PRO B 1 68 ? 8.344 -18.844 -12.953 1 97.62 68 PRO B N 1
ATOM 1313 C CA . PRO B 1 68 ? 9.352 -19.859 -12.664 1 97.62 68 PRO B CA 1
ATOM 1314 C C . PRO B 1 68 ? 10.688 -19.25 -12.234 1 97.62 68 PRO B C 1
ATOM 1316 O O . PRO B 1 68 ? 11.328 -19.75 -11.305 1 97.62 68 PRO B O 1
ATOM 1319 N N . GLU B 1 69 ? 11.023 -18.219 -12.906 1 97.19 69 GLU B N 1
ATOM 1320 C CA . GLU B 1 69 ? 12.273 -17.547 -12.562 1 97.19 69 GLU B CA 1
ATOM 1321 C C . GLU B 1 69 ? 12.219 -16.984 -11.148 1 97.19 69 GLU B C 1
ATOM 1323 O O . GLU B 1 69 ? 13.18 -17.125 -10.383 1 97.19 69 GLU B O 1
ATOM 1328 N N . PHE B 1 70 ? 11.148 -16.359 -10.852 1 97.06 70 PHE B N 1
ATOM 1329 C CA . PHE B 1 70 ? 11.016 -15.719 -9.555 1 97.06 70 PHE B CA 1
ATOM 1330 C C . PHE B 1 70 ? 10.953 -16.75 -8.438 1 97.06 70 PHE B C 1
ATOM 1332 O O . PHE B 1 70 ? 11.492 -16.547 -7.352 1 97.06 70 PHE B O 1
ATOM 1339 N N . GLN B 1 71 ? 10.344 -17.891 -8.688 1 97.12 71 GLN B N 1
ATOM 1340 C CA . GLN B 1 71 ? 10.258 -18.953 -7.691 1 97.12 71 GLN B CA 1
ATOM 1341 C C . GLN B 1 71 ? 11.641 -19.531 -7.395 1 97.12 71 GLN B C 1
ATOM 1343 O O . GLN B 1 71 ? 11.922 -19.938 -6.262 1 97.12 71 GLN B O 1
ATOM 1348 N N . VAL B 1 72 ? 12.508 -19.578 -8.352 1 97.69 72 VAL B N 1
ATOM 1349 C CA . VAL B 1 72 ? 13.859 -20.094 -8.18 1 97.69 72 VAL B CA 1
ATOM 1350 C C . VAL B 1 72 ? 14.727 -19.062 -7.453 1 97.69 72 VAL B C 1
ATOM 1352 O O . VAL B 1 72 ? 15.445 -19.391 -6.512 1 97.69 72 VAL B O 1
ATOM 1355 N N . LYS B 1 73 ? 14.594 -17.875 -7.824 1 97.44 73 LYS B N 1
ATOM 1356 C CA . LYS B 1 73 ? 15.438 -16.812 -7.293 1 97.44 73 LYS B CA 1
ATOM 1357 C C . LYS B 1 73 ? 15.031 -16.438 -5.875 1 97.44 73 LYS B C 1
ATOM 1359 O O . LYS B 1 73 ? 15.875 -16.047 -5.059 1 97.44 73 LYS B O 1
ATOM 1364 N N . TYR B 1 74 ? 13.727 -16.516 -5.668 1 97.5 74 TYR B N 1
ATOM 1365 C CA . TYR B 1 74 ? 13.188 -16.125 -4.371 1 97.5 74 TYR B CA 1
ATOM 1366 C C . TYR B 1 74 ? 12.352 -17.25 -3.762 1 97.5 74 TYR B C 1
ATOM 1368 O O . TYR B 1 74 ? 11.148 -17.078 -3.527 1 97.5 74 TYR B O 1
ATOM 1376 N N . PRO B 1 75 ? 12.984 -18.297 -3.375 1 96.44 75 PRO B N 1
ATOM 1377 C CA . PRO B 1 75 ? 12.258 -19.5 -2.939 1 96.44 75 PRO B CA 1
ATOM 1378 C C . PRO B 1 75 ? 11.523 -19.281 -1.616 1 96.44 75 PRO B C 1
ATOM 1380 O O . PRO B 1 75 ? 10.609 -20.047 -1.29 1 96.44 75 PRO B O 1
ATOM 1383 N N . ASN B 1 76 ? 11.805 -18.297 -0.93 1 95.62 76 ASN B N 1
ATOM 1384 C CA . ASN B 1 76 ? 11.18 -18.078 0.37 1 95.62 76 ASN B CA 1
ATOM 1385 C C . ASN B 1 76 ? 9.945 -17.188 0.254 1 95.62 76 ASN B C 1
ATOM 1387 O O . ASN B 1 76 ? 9.227 -16.984 1.233 1 95.62 76 ASN B O 1
ATOM 1391 N N . VAL B 1 77 ? 9.742 -16.578 -0.877 1 97.12 77 VAL B N 1
ATOM 1392 C CA . VAL B 1 77 ? 8.562 -15.758 -1.102 1 97.12 77 VAL B CA 1
ATOM 1393 C C . VAL B 1 77 ? 7.527 -16.547 -1.903 1 97.12 77 VAL B C 1
ATOM 1395 O O . VAL B 1 77 ? 7.816 -17.016 -3.006 1 97.12 77 VAL B O 1
ATOM 1398 N N . LYS B 1 78 ? 6.379 -16.688 -1.369 1 97.56 78 LYS B N 1
ATOM 1399 C CA . LYS B 1 78 ? 5.312 -17.375 -2.086 1 97.56 78 LYS B CA 1
ATOM 1400 C C . LYS B 1 78 ? 4.832 -16.562 -3.279 1 97.56 78 LYS B C 1
ATOM 1402 O O . LYS B 1 78 ? 4.621 -15.352 -3.162 1 97.56 78 LYS B O 1
ATOM 1407 N N . SER B 1 79 ? 4.762 -17.25 -4.398 1 97.94 79 SER B N 1
ATOM 1408 C CA . SER B 1 79 ? 4.383 -16.5 -5.594 1 97.94 79 SER B CA 1
ATOM 1409 C C . SER B 1 79 ? 3.35 -17.266 -6.418 1 97.94 79 SER B C 1
ATOM 1411 O O . SER B 1 79 ? 3.35 -18.484 -6.441 1 97.94 79 SER B O 1
ATOM 1413 N N . ALA B 1 80 ? 2.516 -16.484 -7.047 1 98.19 80 ALA B N 1
ATOM 1414 C CA . ALA B 1 80 ? 1.526 -17.047 -7.965 1 98.19 80 ALA 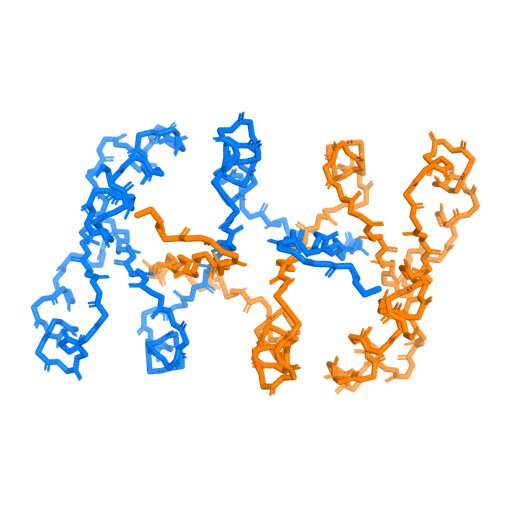B CA 1
ATOM 1415 C C . ALA B 1 80 ? 1.106 -16.016 -9.008 1 98.19 80 ALA B C 1
ATOM 1417 O O . ALA B 1 80 ? 1.406 -14.828 -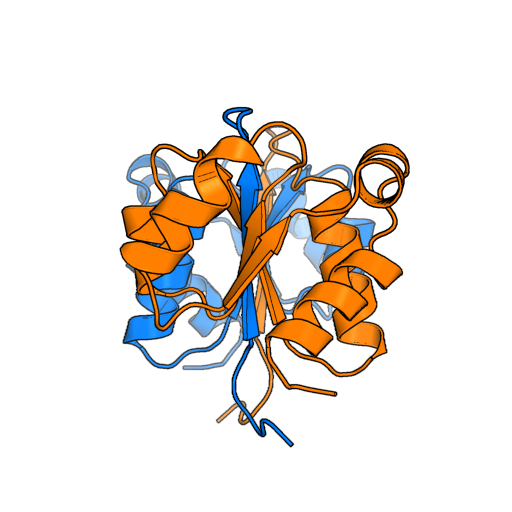8.875 1 98.19 80 ALA B O 1
ATOM 1418 N N . VAL B 1 81 ? 0.471 -16.547 -10.062 1 97.5 81 VAL B N 1
ATOM 1419 C CA . VAL B 1 81 ? -0.128 -15.672 -11.062 1 97.5 81 VAL B CA 1
ATOM 1420 C C . VAL B 1 81 ? -1.607 -15.461 -10.75 1 97.5 81 VAL B C 1
ATOM 1422 O O . VAL B 1 81 ? -2.314 -16.406 -10.391 1 97.5 81 VAL B O 1
ATOM 1425 N N . ILE B 1 82 ? -1.982 -14.219 -10.859 1 96.75 82 ILE B N 1
ATOM 1426 C CA . ILE B 1 82 ? -3.41 -13.945 -10.75 1 96.75 82 ILE B CA 1
ATOM 1427 C C . ILE B 1 82 ? -4.137 -14.492 -11.977 1 96.75 82 ILE B C 1
ATOM 1429 O O . ILE B 1 82 ? -3.76 -14.203 -13.109 1 96.75 82 ILE B O 1
ATOM 1433 N N . PRO B 1 83 ? -5.098 -15.305 -11.703 1 97.56 83 PRO B N 1
ATOM 1434 C CA . PRO B 1 83 ? -5.871 -15.789 -12.852 1 97.56 83 PRO B CA 1
ATOM 1435 C C . PRO B 1 83 ? -6.422 -14.656 -13.711 1 97.56 83 PRO B C 1
ATOM 1437 O O . PRO B 1 83 ? -6.848 -13.625 -13.18 1 97.56 83 PRO B O 1
ATOM 1440 N N . LYS B 1 84 ? -6.449 -14.883 -15.078 1 95.69 84 LYS B N 1
ATOM 1441 C CA . LYS B 1 84 ? -6.809 -13.852 -16.047 1 95.69 84 LYS B CA 1
ATOM 1442 C C . LYS B 1 84 ? -8.195 -13.281 -15.758 1 95.69 84 LYS B C 1
ATOM 1444 O O . LYS B 1 84 ? -8.406 -12.07 -15.844 1 95.69 84 LYS B O 1
ATOM 1449 N N . ASP B 1 85 ? -9.055 -14.016 -15.445 1 96.94 85 ASP B N 1
ATOM 1450 C CA . ASP B 1 85 ? -10.43 -13.578 -15.219 1 96.94 85 ASP B CA 1
ATOM 1451 C C . ASP B 1 85 ? -10.531 -12.719 -13.961 1 96.94 85 ASP B C 1
ATOM 1453 O O . ASP B 1 85 ? -11.242 -11.711 -13.953 1 96.94 85 ASP B O 1
ATOM 1457 N N . LEU B 1 86 ? -9.859 -13.109 -12.852 1 96 86 LEU B N 1
ATOM 1458 C CA . LEU B 1 86 ? -9.875 -12.336 -11.609 1 96 86 LEU B CA 1
ATOM 1459 C C . LEU B 1 86 ? -9.211 -10.984 -11.812 1 96 86 LEU B C 1
ATOM 1461 O O . LEU B 1 86 ? -9.656 -9.977 -11.258 1 96 86 LEU B O 1
ATOM 1465 N N . TYR B 1 87 ? -8.18 -11.031 -12.625 1 92.44 87 TYR B N 1
ATOM 1466 C CA . TYR B 1 87 ? -7.469 -9.789 -12.906 1 92.44 87 TYR B CA 1
ATOM 1467 C C . TYR B 1 87 ? -8.32 -8.844 -13.734 1 92.44 87 TYR B C 1
ATOM 1469 O O . TYR B 1 87 ? -8.398 -7.648 -13.445 1 92.44 87 TYR B O 1
ATOM 1477 N N . ALA B 1 88 ? -8.969 -9.344 -14.734 1 90.38 88 ALA B N 1
ATOM 1478 C CA . ALA B 1 88 ? -9.766 -8.539 -15.656 1 90.38 88 ALA B CA 1
ATOM 1479 C C . ALA B 1 88 ? -10.969 -7.922 -14.953 1 90.38 88 ALA B C 1
ATOM 1481 O O . ALA B 1 88 ? -11.367 -6.797 -15.266 1 90.38 88 ALA B O 1
ATOM 1482 N N . THR B 1 89 ? -11.508 -8.625 -13.992 1 92.62 89 THR B N 1
ATOM 1483 C CA . THR B 1 89 ? -12.711 -8.141 -13.328 1 92.62 89 THR B CA 1
ATOM 1484 C C . THR B 1 89 ? -12.359 -7.43 -12.023 1 92.62 89 THR B C 1
ATOM 1486 O O . THR B 1 89 ? -13.242 -7 -11.281 1 92.62 89 THR B O 1
ATOM 1489 N N . ILE B 1 90 ? -11.102 -7.387 -11.734 1 90.25 90 ILE B N 1
ATOM 1490 C CA . ILE B 1 90 ? -10.602 -6.762 -10.516 1 90.25 90 ILE B CA 1
ATOM 1491 C C . ILE B 1 90 ? -11.312 -7.352 -9.297 1 90.25 90 ILE B C 1
ATOM 1493 O O . ILE B 1 90 ? -11.773 -6.613 -8.422 1 90.25 90 ILE B O 1
ATOM 1497 N N . ASP B 1 91 ? -11.391 -8.672 -9.258 1 94.81 91 ASP B N 1
ATOM 1498 C CA . ASP B 1 91 ? -12.016 -9.383 -8.141 1 94.81 91 ASP B CA 1
ATOM 1499 C C . ASP B 1 91 ? -11.086 -9.438 -6.934 1 94.81 91 ASP B C 1
ATOM 1501 O O . ASP B 1 91 ? -10.469 -10.477 -6.668 1 94.81 91 ASP B O 1
ATOM 1505 N N . ALA B 1 92 ? -11.102 -8.375 -6.184 1 93.12 92 ALA B N 1
ATOM 1506 C CA . ALA B 1 92 ? -10.156 -8.18 -5.082 1 93.12 92 ALA B CA 1
ATOM 1507 C C . ALA B 1 92 ? -10.336 -9.258 -4.016 1 93.12 92 ALA B C 1
ATOM 1509 O O . ALA B 1 92 ? -9.359 -9.727 -3.43 1 93.12 92 ALA B O 1
ATOM 1510 N N . ASP B 1 93 ? -11.562 -9.648 -3.793 1 94.75 93 ASP B N 1
ATOM 1511 C CA . ASP B 1 93 ? -11.859 -10.656 -2.777 1 94.75 9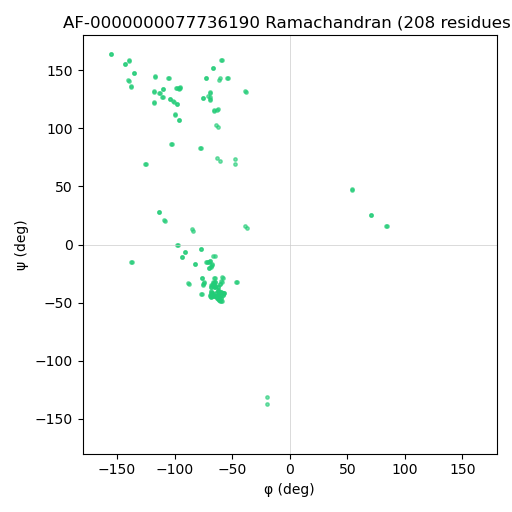3 ASP B CA 1
ATOM 1512 C C . ASP B 1 93 ? -11.188 -11.984 -3.107 1 94.75 93 ASP B C 1
ATOM 1514 O O . ASP B 1 93 ? -10.492 -12.562 -2.264 1 94.75 93 ASP B O 1
ATOM 1518 N N . LYS B 1 94 ? -11.328 -12.359 -4.281 1 96.56 94 LYS B N 1
ATOM 1519 C CA . LYS B 1 94 ? -10.766 -13.648 -4.684 1 96.56 94 LYS B CA 1
ATOM 1520 C C . LYS B 1 94 ? -9.25 -13.562 -4.82 1 96.56 94 LYS B C 1
ATOM 1522 O O . LYS B 1 94 ? -8.547 -14.547 -4.562 1 96.56 94 LYS B O 1
ATOM 1527 N N . ILE B 1 95 ? -8.781 -12.445 -5.215 1 96.25 95 ILE B N 1
ATOM 1528 C CA . ILE B 1 95 ? -7.34 -12.266 -5.316 1 96.25 95 ILE B CA 1
ATOM 1529 C C . ILE B 1 95 ? -6.719 -12.281 -3.922 1 96.25 95 ILE B C 1
ATOM 1531 O O . ILE B 1 95 ? -5.656 -12.875 -3.713 1 96.25 95 ILE B O 1
ATOM 1535 N N . LEU B 1 96 ? -7.391 -11.609 -3.018 1 95.56 96 LEU B N 1
ATOM 1536 C CA . LEU B 1 96 ? -6.93 -11.672 -1.634 1 95.56 96 LEU B CA 1
ATOM 1537 C C . LEU B 1 96 ? -6.977 -13.102 -1.106 1 95.56 96 LEU B C 1
ATOM 1539 O O . LEU B 1 96 ? -6.051 -13.539 -0.418 1 95.56 96 LEU B O 1
ATOM 1543 N N . ASP B 1 97 ? -8.023 -13.852 -1.459 1 95.75 97 ASP B N 1
ATOM 1544 C CA . ASP B 1 97 ? -8.133 -15.258 -1.084 1 95.75 97 ASP B CA 1
ATOM 1545 C C . ASP B 1 97 ? -6.941 -16.062 -1.614 1 95.75 97 ASP B C 1
ATOM 1547 O O . ASP B 1 97 ? -6.375 -16.891 -0.898 1 95.75 97 ASP B O 1
ATOM 1551 N N . LEU B 1 98 ? -6.605 -15.805 -2.795 1 96.56 98 LEU B N 1
ATOM 1552 C CA . LEU B 1 98 ? -5.445 -16.453 -3.402 1 96.56 98 LEU B CA 1
ATOM 1553 C C . LEU B 1 98 ? -4.18 -16.156 -2.607 1 96.56 98 LEU B C 1
ATOM 1555 O O . LEU B 1 98 ? -3.396 -17.062 -2.314 1 96.56 98 LEU B O 1
ATOM 1559 N N . ALA B 1 99 ? -4.004 -14.891 -2.311 1 96.38 99 ALA B N 1
ATOM 1560 C CA . ALA B 1 99 ? -2.832 -14.484 -1.539 1 96.38 99 ALA B CA 1
ATOM 1561 C C . ALA B 1 99 ? -2.783 -15.203 -0.195 1 96.38 99 ALA B C 1
ATOM 1563 O O . ALA B 1 99 ? -1.73 -15.703 0.211 1 96.38 99 ALA B O 1
ATOM 1564 N N . GLN B 1 100 ? -3.891 -15.305 0.42 1 94.5 100 GLN B N 1
ATOM 1565 C CA . GLN B 1 100 ? -3.961 -15.961 1.723 1 94.5 100 GLN B CA 1
ATOM 1566 C C . GLN B 1 100 ? -3.648 -17.453 1.607 1 94.5 100 GLN B C 1
ATOM 1568 O O . GLN B 1 100 ? -2.949 -18.016 2.455 1 94.5 100 GLN B O 1
ATOM 1573 N N . LYS B 1 101 ? -4.191 -18.062 0.643 1 95.06 101 LYS B N 1
ATOM 1574 C CA . LYS B 1 101 ? -3.996 -19.5 0.424 1 95.06 101 LYS B CA 1
ATOM 1575 C C . LYS B 1 101 ? -2.52 -19.828 0.226 1 95.06 101 LYS B C 1
ATOM 1577 O O . LYS B 1 101 ? -1.989 -20.734 0.865 1 95.06 101 LYS B O 1
ATOM 1582 N N . ILE B 1 102 ? -1.919 -19.016 -0.591 1 94.88 102 ILE B N 1
ATOM 1583 C CA . ILE B 1 102 ? -0.538 -19.359 -0.907 1 94.88 102 ILE B CA 1
ATOM 1584 C C . ILE B 1 102 ? 0.369 -18.984 0.263 1 94.88 102 ILE B C 1
ATOM 1586 O O . ILE B 1 102 ? 1.452 -19.562 0.423 1 94.88 102 ILE B O 1
ATOM 1590 N N . ALA B 1 103 ? -0.045 -18 0.98 1 92.94 103 ALA B N 1
ATOM 1591 C CA . ALA B 1 103 ? 0.711 -17.609 2.17 1 92.94 103 ALA B CA 1
ATOM 1592 C C . ALA B 1 103 ? 0.576 -18.672 3.266 1 92.94 103 ALA B C 1
ATOM 1594 O O . ALA B 1 103 ? 1.355 -18.688 4.223 1 92.94 103 ALA B O 1
ATOM 1595 N N . GLY B 1 104 ? -0.454 -19.469 3.148 1 90.25 104 GLY B N 1
ATOM 1596 C CA . GLY B 1 104 ? -0.733 -20.469 4.168 1 90.25 104 GLY B CA 1
ATOM 1597 C C . GLY B 1 104 ? -1.516 -19.906 5.344 1 90.25 104 GLY B C 1
ATOM 1598 O O . GLY B 1 104 ? -1.406 -20.422 6.465 1 90.25 104 GLY B O 1
ATOM 1599 N N . ASP B 1 105 ? -2.074 -18.781 5.148 1 79.12 105 ASP B N 1
ATOM 1600 C CA . ASP B 1 105 ? -2.836 -18.125 6.207 1 79.12 105 ASP B CA 1
ATOM 1601 C C . ASP B 1 105 ? -4.27 -18.656 6.262 1 79.12 105 ASP B C 1
ATOM 1603 O O . ASP B 1 105 ? -5.043 -18.266 7.141 1 79.12 105 ASP B O 1
ATOM 1607 N N . TYR B 1 106 ? -4.648 -19.766 5.574 1 66.62 106 TYR B N 1
ATOM 1608 C CA . TYR B 1 106 ? -6.004 -20.312 5.543 1 66.62 106 TYR B CA 1
ATOM 1609 C C . TYR B 1 106 ? -6.219 -21.312 6.676 1 66.62 106 TYR B C 1
ATOM 1611 O O . TYR B 1 106 ? -5.281 -21.984 7.102 1 66.62 106 TYR B O 1
#

Secondary structure (DSSP, 8-state):
---S--EEEEEEESS-----HHHHHHHHHHHHHT--EEEEEEEGGGHHHHHTT-SEEEE-GGGGGGHHHHHHH-TTSEEEEPPHHHHHTT-HHHHHHHHHHHHT--/---S--EEEEEEESS-----HHHHHHHHHHHHHT--EEEEEEEGGGHHHHHTT-SEEEE-GGGGGGHHHHHHH-TTSEEEEPPHHHHHTT-HHHHHHHHHHHHT--

Nearest PDB structures (foldseek):
  1h9c-assembly1_A  TM=8.644E-01  e=7.584E-05  Escherichia coli str. K-12 substr. W3110
  4mge-assembly1_A  TM=8.621E-01  e=6.225E-05  Bacillus anthracis str. 'Ames Ancestor'
  2wy2-assembly1_D  TM=8.771E-01  e=1.465E-04  Escherichia coli
  1iib-assembly1_A  TM=8.856E-01  e=5.115E-04  Escherichia coli K-12
  1e2b-assembly1_A  TM=8.327E-01  e=8.107E-04  Escherichia coli K-12

InterPro domains:
  IPR003501 Phosphotransferase system, EIIB component, type 2/3 [PF02302] (8-97)
  IPR013012 Phosphotransferase system, EIIB component, type 3 [PS51100] (6-106)
  IPR036095 PTS system IIB component-like superfamily [SSF52794] (8-104)
  IPR051819 PTS system sugar-specific EIIB domain-containing protein [PTHR34581] (8-102)

Sequence (212 aa):
MVQGKVRRIVLLCSAGVSTNLLVRRMEAEAARLGYPCSVSFYPVNEVQEAASFADVMLLAPQAASNLPEFQVKYPNVKSAVIPKDLYATIDADKILDLAQKIAGDYMVQGKVRRIVLLCSAGVSTNLLVRRMEAEAARLGYPCSVSFYPVNEVQEAASFADVMLLAPQAASNLPEFQVKYPNVKSAVIPKDLYATIDADKILDLAQKIAGDY

Solvent-accessible surface area (backbone atoms only — not comparable to full-atom values): 11465 Å² total; per-residue (Å²): 126,84,63,62,63,57,44,31,36,32,37,30,27,79,57,70,58,49,47,49,68,53,46,52,44,32,46,53,51,25,59,76,69,69,45,53,54,29,61,46,44,31,25,59,90,44,43,68,65,49,62,73,68,32,48,29,38,36,23,34,55,90,38,48,84,48,48,68,58,47,46,69,76,36,68,84,37,38,69,49,62,43,52,62,67,46,58,73,66,55,37,27,68,61,50,48,48,50,53,34,53,66,63,59,71,111,124,86,63,64,63,57,43,30,36,32,37,30,27,80,56,69,59,48,47,50,70,51,48,53,44,32,46,53,50,24,59,76,68,69,44,53,52,28,62,45,45,31,25,60,92,45,42,70,66,49,61,72,67,33,47,29,38,37,23,34,55,90,38,47,84,50,48,67,57,47,47,68,76,36,69,86,37,37,69,49,60,43,52,62,67,46,59,75,66,55,39,28,67,59,50,48,50,50,53,32,52,65,64,60,68,111

Foldseek 3Di:
DPPPADDDDDDDDPPPPDPDPLQVVLCVVCVVVVNDDHDDDDDPVCVVVVLVDAQEEEAEPVCQVCVVVCCVVRVRHFYDYDDNVCVVVSVNVVVNVVRCVSSVVD/DPPPADDDDDDDDPPPPDPDPLQVVLCVVCVVVVNDDHDDDDDPVCVVVVLVDAQEEEAEPVCQVCVVVCCVVRVRHFYDYDDNVCVVVSVNVVVNVVRCVSSVVD

pLDDT: mean 85.9, std 14.29, range [27.92, 98.19]

Organism: NCBI:txid416586

Radius of gyration: 16.64 Å; Cα contacts (8 Å, |Δi|>4):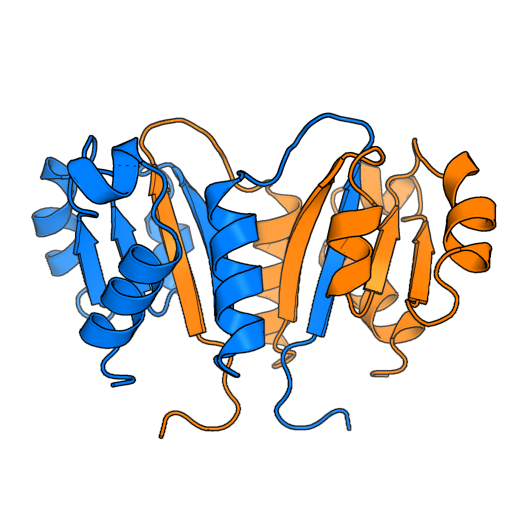 366; chains: 2; bounding box: 30×44×41 Å